Protein AF-A0A9W6TS00-F1 (afdb_monomer_lite)

pLDDT: mean 74.04, std 16.47, range [24.47, 94.69]

Organism: NCBI:txid2077276

Radius of gyration: 23.68 Å; chains: 1; bounding box: 69×32×63 Å

Sequence (250 aa):
MSAQVVSCAVGVGDCAMDDTGATCANYNDRYWSLQSSEWMLVFGFILMAAMAWQVGANDVANAFGTSVGSRAISCKTACLIGGAANWLGAASLGYGVSKQGAECVAIGANSLRDVDFLRLLYDLPKLDSYLQNPQGYNGWQAVAYLLVMVASLESFAHGANDTANATAPVAAIFNVYDNGFDGYSNRETPVWIMTIAGCFLCLGIIFQGAPVMETIGKRISHVDMHRGFAMELSSKVTVAMELWSGRWCL

Secondary structure (DSSP, 8-state):
-------PPTT--EEEEETTEEEEEPP-S-S--GGG-HHHHHHHHHHHHHHHHHHHHHHHHHHHHHHHHTTSS-HHHHHHHHHHHHHHHHHHTHHHHHHSTTGGGHHHHHHTTT--HHHHHHHHHHHHHHHT-TTS--HHHHHHHHHHHHHHHHHHHHHHHHHHHHHHHHHHHHHHHHHGGGGGG--PPPHHHHHHHHHHHHHHIIIIIHHHHHHIIIII----HHHHHHHHHHHHHHHHHHHHTTTT--

Structure (mmCIF, N/CA/C/O backbone):
data_AF-A0A9W6TS00-F1
#
_entry.id   AF-A0A9W6TS00-F1
#
loop_
_atom_site.group_PDB
_atom_site.id
_atom_sit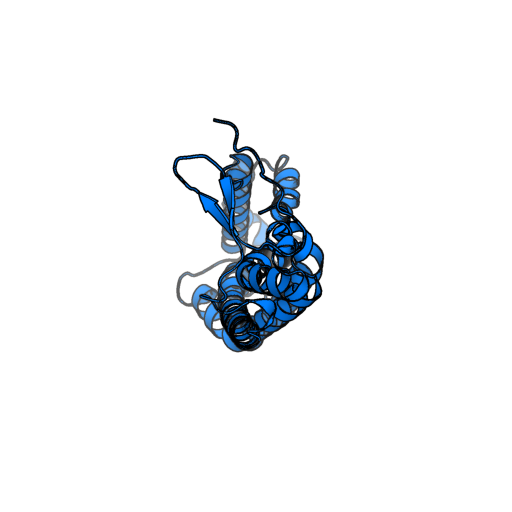e.type_symbol
_atom_site.label_atom_id
_atom_site.label_alt_id
_atom_site.label_comp_id
_atom_site.label_asym_id
_atom_site.label_entity_id
_atom_site.label_seq_id
_atom_site.pdbx_PDB_ins_code
_atom_site.Cartn_x
_atom_site.Cartn_y
_atom_site.Cartn_z
_atom_site.occupancy
_atom_site.B_iso_or_equiv
_atom_site.auth_seq_id
_atom_site.auth_comp_id
_atom_site.auth_asym_id
_atom_site.auth_atom_id
_atom_site.pdbx_PDB_model_num
ATOM 1 N N . MET A 1 1 ? 41.084 4.885 -4.307 1.00 36.03 1 MET A N 1
ATOM 2 C CA . MET A 1 1 ? 41.261 4.862 -5.772 1.00 36.03 1 MET A CA 1
ATOM 3 C C . MET A 1 1 ? 40.025 5.499 -6.374 1.00 36.03 1 MET A C 1
ATOM 5 O O . MET A 1 1 ? 38.944 4.950 -6.231 1.00 36.03 1 MET A O 1
ATOM 9 N N . SER A 1 2 ? 40.157 6.712 -6.903 1.00 31.53 2 SER A N 1
ATOM 10 C CA . SER A 1 2 ? 39.088 7.415 -7.613 1.00 31.53 2 SER A CA 1
ATOM 11 C C . SER A 1 2 ? 38.811 6.691 -8.929 1.00 31.53 2 SER A C 1
ATOM 13 O O . SER A 1 2 ? 39.724 6.567 -9.743 1.00 31.53 2 SER A O 1
ATOM 15 N N . ALA A 1 3 ? 37.588 6.199 -9.128 1.00 37.53 3 ALA A N 1
ATOM 16 C CA . ALA A 1 3 ? 37.167 5.648 -10.411 1.00 37.53 3 ALA A CA 1
ATOM 17 C C . ALA A 1 3 ? 37.241 6.764 -11.466 1.00 37.53 3 ALA A C 1
ATOM 19 O O . ALA A 1 3 ? 36.504 7.746 -11.383 1.00 37.53 3 ALA A O 1
ATOM 20 N N . GLN A 1 4 ? 38.175 6.661 -12.415 1.00 41.69 4 GLN A N 1
ATOM 21 C CA . GLN A 1 4 ? 38.180 7.545 -13.576 1.00 41.69 4 GLN A CA 1
ATOM 22 C C . GLN A 1 4 ? 37.037 7.123 -14.495 1.00 41.69 4 GLN A C 1
ATOM 24 O O . GLN A 1 4 ? 37.017 6.001 -14.995 1.00 41.69 4 GLN A O 1
ATOM 29 N N . VAL A 1 5 ? 36.078 8.024 -14.699 1.00 49.84 5 VAL A N 1
ATOM 30 C CA . VAL A 1 5 ? 35.022 7.849 -15.696 1.00 49.84 5 VAL A CA 1
ATOM 31 C C . VAL A 1 5 ? 35.668 8.027 -17.068 1.00 49.84 5 VAL A C 1
ATOM 33 O O . VAL A 1 5 ? 35.985 9.145 -17.470 1.00 49.84 5 VAL A O 1
ATOM 36 N N . VAL A 1 6 ? 35.917 6.922 -17.767 1.00 54.53 6 VAL A N 1
ATOM 37 C CA . VAL A 1 6 ? 36.365 6.954 -19.162 1.00 54.53 6 VAL A CA 1
ATOM 38 C C . VAL A 1 6 ? 35.137 7.170 -20.036 1.00 54.53 6 VAL A C 1
ATOM 40 O O . VAL A 1 6 ? 34.236 6.338 -20.074 1.00 54.53 6 VAL A O 1
ATOM 43 N N . SER A 1 7 ? 35.076 8.328 -20.693 1.00 55.03 7 SER A N 1
ATOM 44 C CA . SER A 1 7 ? 33.986 8.685 -21.599 1.00 55.03 7 SER A CA 1
ATOM 45 C C . SER A 1 7 ? 34.283 8.102 -22.980 1.00 55.03 7 SER A C 1
ATOM 47 O O . SER A 1 7 ? 35.274 8.470 -23.613 1.00 55.03 7 SER A O 1
ATOM 49 N N . CYS A 1 8 ? 33.468 7.143 -23.414 1.00 57.59 8 CYS A N 1
ATOM 50 C CA . CYS A 1 8 ? 33.626 6.484 -24.704 1.00 57.59 8 CYS A CA 1
ATOM 51 C C . CYS A 1 8 ? 33.043 7.318 -25.848 1.00 57.59 8 CYS A C 1
ATOM 53 O O . CYS A 1 8 ? 32.136 8.126 -25.653 1.00 57.59 8 CYS A O 1
ATOM 55 N N . ALA A 1 9 ? 33.579 7.128 -27.057 1.00 54.78 9 ALA A N 1
ATOM 56 C CA . ALA A 1 9 ? 33.025 7.742 -28.258 1.00 54.78 9 ALA A CA 1
ATOM 57 C C . ALA A 1 9 ? 31.563 7.306 -28.464 1.00 54.78 9 ALA A C 1
ATOM 59 O O . ALA A 1 9 ? 31.198 6.168 -28.160 1.00 54.78 9 ALA A O 1
ATOM 60 N N . VAL A 1 10 ? 30.739 8.211 -29.002 1.00 48.78 10 VAL A N 1
ATOM 61 C CA . VAL A 1 10 ? 29.318 7.963 -29.291 1.00 48.78 10 VAL A CA 1
ATOM 62 C C . VAL A 1 10 ? 29.186 6.707 -30.164 1.00 48.78 10 VAL A C 1
ATOM 64 O O . VAL A 1 10 ? 29.694 6.682 -31.283 1.00 48.78 10 VAL A O 1
ATOM 67 N N . GLY A 1 11 ? 28.532 5.666 -29.636 1.00 52.16 11 GLY A N 1
ATOM 68 C CA . GLY A 1 11 ? 28.333 4.373 -30.308 1.00 52.16 11 GLY A CA 1
ATOM 69 C C . GLY A 1 11 ? 29.176 3.202 -29.782 1.00 52.16 11 GLY A C 1
ATOM 70 O O . GLY A 1 11 ? 29.003 2.085 -30.260 1.00 52.16 11 GLY A O 1
ATOM 71 N N . VAL A 1 12 ? 30.057 3.415 -28.797 1.00 53.84 12 VAL A N 1
ATOM 72 C CA . VAL A 1 12 ? 30.869 2.349 -28.183 1.00 53.84 12 VAL A CA 1
ATOM 73 C C . VAL A 1 12 ? 30.301 2.009 -26.801 1.00 53.84 12 VAL A C 1
ATOM 75 O O . VAL A 1 12 ? 30.390 2.814 -25.878 1.00 53.84 12 VAL A O 1
ATOM 78 N N . GLY A 1 13 ? 29.650 0.847 -26.694 1.00 53.97 13 GLY A N 1
ATOM 79 C CA . GLY A 1 13 ? 28.721 0.514 -25.605 1.00 53.97 13 GLY A CA 1
ATOM 80 C C . GLY A 1 13 ? 29.267 -0.298 -24.427 1.00 53.97 13 GLY A C 1
ATOM 81 O O . GLY A 1 13 ? 28.471 -0.649 -23.563 1.00 53.97 13 GLY A O 1
ATOM 82 N N . ASP A 1 14 ? 30.564 -0.626 -24.369 1.00 56.84 14 ASP A N 1
ATOM 83 C CA . ASP A 1 14 ? 31.116 -1.410 -23.254 1.00 56.84 14 ASP A CA 1
ATOM 84 C C . ASP A 1 14 ? 32.490 -0.884 -22.803 1.00 56.84 14 ASP A C 1
ATOM 86 O O . ASP A 1 14 ? 33.405 -0.701 -23.613 1.00 56.84 14 ASP A O 1
ATOM 90 N N . CYS A 1 15 ? 32.653 -0.624 -21.505 1.00 56.59 15 CYS A N 1
ATOM 91 C CA . CYS A 1 15 ? 33.952 -0.319 -20.911 1.00 56.59 15 CYS A CA 1
ATOM 92 C C . CYS A 1 15 ? 34.594 -1.630 -20.448 1.00 56.59 15 CYS A C 1
ATOM 94 O O . CYS A 1 15 ? 34.288 -2.159 -19.380 1.00 56.59 15 CYS A O 1
ATOM 96 N N . ALA A 1 16 ? 35.505 -2.165 -21.261 1.00 49.56 16 ALA A N 1
ATOM 97 C CA . ALA A 1 16 ? 36.279 -3.330 -20.872 1.00 49.56 16 ALA A CA 1
ATOM 98 C C . ALA A 1 16 ? 37.329 -2.911 -19.831 1.00 49.56 16 ALA A C 1
ATOM 100 O O . ALA A 1 16 ? 38.147 -2.016 -20.066 1.00 49.56 16 ALA A O 1
ATOM 101 N N . MET A 1 17 ? 37.302 -3.566 -18.670 1.00 47.59 17 MET A N 1
ATOM 102 C CA . MET A 1 17 ? 38.409 -3.533 -17.716 1.00 47.59 17 MET A CA 1
ATOM 103 C C . MET A 1 17 ? 39.459 -4.536 -18.199 1.00 47.59 17 MET A C 1
ATOM 105 O O . MET A 1 17 ? 39.318 -5.733 -17.961 1.00 47.59 17 MET A O 1
ATOM 109 N N . ASP A 1 18 ? 40.471 -4.057 -18.916 1.00 50.47 18 ASP A N 1
ATOM 110 C CA . ASP A 1 18 ? 41.710 -4.808 -19.134 1.00 50.47 18 ASP A CA 1
ATOM 111 C C . ASP A 1 18 ? 42.738 -4.400 -18.064 1.00 50.47 18 ASP A C 1
ATOM 113 O O . ASP A 1 18 ? 42.650 -3.309 -17.487 1.00 50.47 18 ASP A O 1
ATOM 117 N N . ASP A 1 19 ? 43.746 -5.240 -17.827 1.00 52.38 19 ASP A N 1
ATOM 118 C CA . ASP A 1 19 ? 44.853 -5.010 -16.885 1.00 52.38 19 ASP A CA 1
ATOM 119 C C . ASP A 1 19 ? 45.668 -3.731 -17.212 1.00 52.38 19 ASP A C 1
ATOM 121 O O . ASP A 1 19 ? 46.539 -3.315 -16.445 1.00 52.38 19 ASP A O 1
ATOM 125 N N . THR A 1 20 ? 45.370 -3.073 -18.340 1.00 50.12 20 THR A N 1
ATOM 126 C CA . THR A 1 20 ? 45.975 -1.824 -18.827 1.00 50.12 20 THR A CA 1
ATOM 127 C C . THR A 1 20 ? 45.118 -0.561 -18.615 1.00 50.12 20 THR A C 1
ATOM 129 O O . THR A 1 20 ? 45.582 0.542 -18.913 1.00 50.12 20 THR A O 1
ATOM 132 N N . GLY A 1 21 ? 43.912 -0.679 -18.044 1.00 55.28 21 GLY A N 1
ATOM 133 C CA . GLY A 1 21 ? 42.988 0.432 -17.774 1.00 55.28 21 GLY A CA 1
ATOM 134 C C . GLY A 1 21 ? 41.673 0.342 -18.559 1.00 55.28 21 GLY A C 1
ATOM 135 O O . GLY A 1 21 ? 41.501 -0.512 -19.425 1.00 55.28 21 GLY A O 1
ATOM 136 N N . ALA A 1 22 ? 40.715 1.224 -18.245 1.00 53.12 22 ALA A N 1
ATOM 137 C CA . ALA A 1 22 ? 39.408 1.236 -18.902 1.00 53.12 22 ALA A CA 1
ATOM 138 C C . ALA A 1 22 ? 39.550 1.642 -20.379 1.00 53.12 22 ALA A C 1
ATOM 140 O O . ALA A 1 22 ? 39.842 2.797 -20.697 1.00 53.12 22 ALA A O 1
ATOM 141 N N . THR A 1 23 ? 39.345 0.682 -21.280 1.00 56.09 23 THR A N 1
ATOM 142 C CA . THR A 1 23 ? 39.330 0.896 -22.731 1.00 56.09 23 THR A CA 1
ATOM 143 C C . THR A 1 23 ? 37.911 0.694 -23.259 1.00 56.09 23 THR A C 1
ATOM 145 O O . THR A 1 23 ? 37.168 -0.175 -22.804 1.00 56.09 23 THR A O 1
ATOM 148 N N . CYS A 1 24 ? 37.498 1.544 -24.198 1.00 57.34 24 CYS A N 1
ATOM 149 C CA . CYS A 1 24 ? 36.183 1.456 -24.825 1.00 57.34 24 CYS A CA 1
ATOM 150 C C . CYS A 1 24 ? 36.199 0.323 -25.854 1.00 57.34 24 CYS A C 1
ATOM 152 O O . CYS A 1 24 ? 36.845 0.443 -26.897 1.00 57.34 24 CYS A O 1
ATOM 154 N N . ALA A 1 25 ? 35.521 -0.780 -25.550 1.00 53.88 25 ALA A N 1
ATOM 155 C CA . ALA A 1 25 ? 35.397 -1.920 -26.441 1.00 53.88 25 ALA A CA 1
ATOM 156 C C . ALA A 1 25 ? 34.146 -1.764 -27.318 1.00 53.88 25 ALA A C 1
ATOM 158 O O . ALA A 1 25 ? 33.078 -1.382 -26.840 1.00 53.88 25 ALA A O 1
ATOM 159 N N . ASN A 1 26 ? 34.265 -2.075 -28.614 1.00 51.62 26 ASN A N 1
ATOM 160 C CA . ASN A 1 26 ? 33.096 -2.180 -29.490 1.00 51.62 26 ASN A CA 1
ATOM 161 C C . ASN A 1 26 ? 32.145 -3.247 -28.935 1.00 51.62 26 ASN A C 1
ATOM 163 O O . ASN A 1 26 ? 32.559 -4.388 -28.714 1.00 51.62 26 ASN A O 1
ATOM 167 N N . TYR A 1 27 ? 30.883 -2.868 -28.725 1.00 55.09 27 TYR A N 1
ATOM 168 C CA . TYR A 1 27 ? 29.845 -3.790 -28.280 1.00 55.09 27 TYR A CA 1
ATOM 169 C C . TYR A 1 27 ? 29.701 -4.905 -29.319 1.00 55.09 27 TYR A C 1
ATOM 171 O O . TYR A 1 27 ? 29.503 -4.644 -30.502 1.00 55.09 27 TYR A O 1
ATOM 179 N N . ASN A 1 28 ? 29.883 -6.150 -28.890 1.00 58.47 28 ASN A N 1
ATOM 180 C CA . ASN A 1 28 ? 30.023 -7.308 -29.773 1.00 58.47 28 ASN A CA 1
ATOM 181 C C . ASN A 1 28 ? 28.704 -8.064 -30.005 1.00 58.47 28 ASN A C 1
ATOM 183 O O . ASN A 1 28 ? 28.751 -9.250 -30.333 1.00 58.47 28 ASN A O 1
ATOM 187 N N . ASP A 1 29 ? 27.555 -7.416 -29.774 1.00 61.12 29 ASP A N 1
ATOM 188 C CA . ASP A 1 29 ? 26.198 -7.979 -29.902 1.00 61.12 29 ASP A CA 1
ATOM 189 C C . ASP A 1 29 ? 25.995 -9.334 -29.192 1.00 61.12 29 ASP A C 1
ATOM 191 O O . ASP A 1 29 ? 25.087 -10.103 -29.508 1.00 61.12 29 ASP A O 1
ATOM 195 N N . ARG A 1 30 ? 26.846 -9.662 -28.209 1.00 61.72 30 ARG A N 1
ATOM 196 C CA . ARG A 1 30 ? 26.790 -10.948 -27.499 1.00 61.72 30 ARG A CA 1
ATOM 197 C C . ARG A 1 30 ? 25.596 -11.034 -26.556 1.00 61.72 30 ARG A C 1
ATOM 199 O O . ARG A 1 30 ? 25.152 -12.135 -26.231 1.00 61.72 30 ARG A O 1
ATOM 206 N N . TYR A 1 31 ? 25.100 -9.886 -26.113 1.00 63.84 31 TYR A N 1
ATOM 207 C CA . TYR A 1 31 ? 23.919 -9.774 -25.277 1.00 63.84 31 TYR A CA 1
ATOM 208 C C . TYR A 1 31 ? 22.797 -9.117 -26.073 1.00 63.84 31 TYR A C 1
ATOM 210 O O . TYR A 1 31 ? 23.026 -8.331 -26.989 1.00 63.84 31 TYR A O 1
ATOM 218 N N . TRP A 1 32 ? 21.567 -9.472 -25.728 1.00 64.06 32 TRP A N 1
ATOM 219 C CA . TRP A 1 32 ? 20.394 -8.810 -26.274 1.00 64.06 32 TRP A CA 1
ATOM 220 C C . TRP A 1 32 ? 20.407 -7.347 -25.807 1.00 64.06 32 TRP A C 1
ATOM 222 O O . TRP A 1 32 ? 20.645 -7.060 -24.632 1.00 64.06 32 TRP A O 1
ATOM 232 N N . SER A 1 33 ? 20.179 -6.408 -26.724 1.00 64.94 33 SER A N 1
ATOM 233 C CA . SER A 1 33 ? 20.063 -4.999 -26.356 1.00 64.94 33 SER A CA 1
ATOM 234 C C . SER A 1 33 ? 18.743 -4.781 -25.611 1.00 64.94 33 SER A C 1
ATOM 236 O O . SER A 1 33 ? 17.679 -5.181 -26.092 1.00 64.94 33 SER A O 1
ATOM 238 N N . LEU A 1 34 ? 18.789 -4.135 -24.438 1.00 65.88 34 LEU A N 1
ATOM 239 C CA . LEU A 1 34 ? 17.579 -3.832 -23.655 1.00 65.88 34 LEU A CA 1
ATOM 240 C C . LEU A 1 34 ? 16.548 -3.039 -24.467 1.00 65.88 34 LEU A C 1
ATOM 242 O O . LEU A 1 34 ? 15.353 -3.291 -24.349 1.00 65.88 34 LEU A O 1
ATOM 246 N N . GLN A 1 35 ? 17.018 -2.157 -25.349 1.00 70.00 35 GLN A N 1
ATOM 247 C CA . GLN A 1 35 ? 16.182 -1.347 -26.234 1.00 70.00 35 GLN A CA 1
ATOM 248 C C . GLN A 1 35 ? 15.355 -2.159 -27.241 1.00 70.00 35 GLN A C 1
ATOM 250 O O . GLN A 1 35 ? 14.318 -1.688 -27.688 1.00 70.00 35 GLN A O 1
ATOM 255 N N . SER A 1 36 ? 15.784 -3.374 -27.601 1.00 69.88 36 SER A N 1
ATOM 256 C CA . SER A 1 36 ? 15.043 -4.244 -28.530 1.00 69.88 36 SER A CA 1
ATOM 257 C C . SER A 1 36 ? 14.179 -5.295 -27.825 1.00 69.88 36 SER A C 1
ATOM 259 O O . SER A 1 36 ? 13.420 -6.016 -28.471 1.00 69.88 36 SER A O 1
ATOM 261 N N . SER A 1 37 ? 14.280 -5.404 -26.497 1.00 76.12 37 SER A N 1
ATOM 262 C CA . SER A 1 37 ? 13.673 -6.486 -25.719 1.00 76.12 37 SER A CA 1
ATOM 263 C C . SER A 1 37 ? 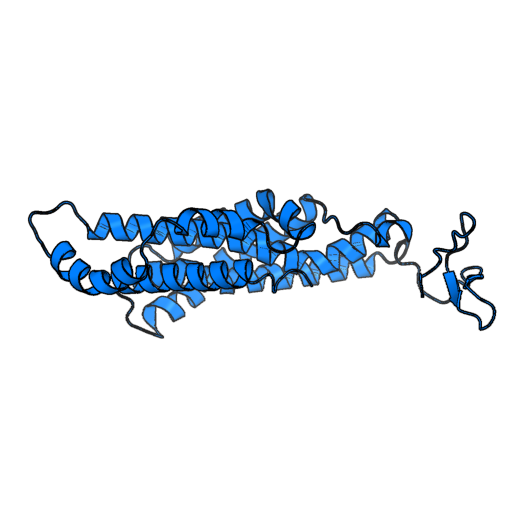12.413 -6.045 -24.980 1.00 76.12 37 SER A C 1
ATOM 265 O O . SER A 1 37 ? 12.354 -6.028 -23.751 1.00 76.12 37 SER A O 1
ATOM 267 N N . GLU A 1 38 ? 11.362 -5.759 -25.753 1.00 82.81 38 GLU A N 1
ATOM 268 C CA . GLU A 1 38 ? 10.038 -5.354 -25.249 1.00 82.81 38 GLU A CA 1
ATOM 269 C C . GLU A 1 38 ? 9.440 -6.359 -24.246 1.00 82.81 38 GLU A C 1
ATOM 271 O O . GLU A 1 38 ? 8.715 -5.985 -23.321 1.00 82.81 38 GLU A O 1
ATOM 276 N N . TRP A 1 39 ? 9.777 -7.646 -24.381 1.00 85.00 39 TRP A N 1
ATOM 277 C CA . TRP A 1 39 ? 9.272 -8.710 -23.511 1.00 85.00 39 TRP A CA 1
ATOM 278 C C . TRP A 1 39 ? 9.634 -8.501 -22.032 1.00 85.00 39 TRP A C 1
ATOM 280 O O . TRP A 1 39 ? 8.851 -8.873 -21.156 1.00 85.00 39 TRP A O 1
ATOM 290 N N . MET A 1 40 ? 10.776 -7.869 -21.736 1.00 84.38 40 MET A N 1
ATOM 291 C CA . MET A 1 40 ? 11.188 -7.588 -20.357 1.00 84.38 40 MET A CA 1
ATOM 292 C C . MET A 1 40 ? 10.392 -6.467 -19.717 1.00 84.38 40 MET A C 1
ATOM 294 O O . MET A 1 40 ? 10.107 -6.539 -18.523 1.00 84.38 40 MET A O 1
ATOM 298 N N . LEU A 1 41 ? 9.987 -5.470 -20.504 1.00 87.75 41 LEU A N 1
ATOM 299 C CA . LEU A 1 41 ? 9.071 -4.442 -20.027 1.00 87.75 41 LEU A CA 1
ATOM 300 C C . LEU A 1 41 ? 7.726 -5.061 -19.679 1.00 87.75 41 LEU A C 1
ATOM 302 O O . LEU A 1 41 ? 7.241 -4.876 -18.567 1.00 87.75 41 LEU A O 1
ATOM 306 N N . VAL A 1 42 ? 7.149 -5.839 -20.599 1.00 90.75 42 VAL A N 1
ATOM 307 C CA . VAL A 1 42 ? 5.848 -6.487 -20.380 1.00 90.75 42 VAL A CA 1
ATOM 308 C C . VAL A 1 42 ? 5.889 -7.367 -19.131 1.00 90.75 42 VAL A C 1
ATOM 310 O O . VAL A 1 42 ? 5.020 -7.258 -18.266 1.00 90.75 42 VAL A O 1
ATOM 313 N N . PHE A 1 43 ? 6.925 -8.196 -18.994 1.00 92.06 43 PHE A N 1
ATOM 314 C CA . PHE A 1 43 ? 7.104 -9.037 -17.815 1.00 92.06 43 PHE A CA 1
ATOM 315 C C . PHE A 1 43 ? 7.283 -8.213 -16.530 1.00 92.06 43 PHE A C 1
ATOM 317 O O . PHE A 1 43 ? 6.644 -8.508 -15.519 1.00 92.06 43 PHE A O 1
ATOM 324 N N . GLY A 1 44 ? 8.082 -7.144 -16.577 1.00 92.25 44 GLY A N 1
ATOM 325 C CA . GLY A 1 44 ? 8.266 -6.221 -15.460 1.00 92.25 44 GLY A CA 1
ATOM 326 C C . GLY A 1 44 ? 6.949 -5.596 -14.997 1.00 92.25 44 GLY A C 1
ATOM 327 O O . GLY A 1 44 ? 6.630 -5.651 -13.810 1.00 92.25 44 GLY A O 1
ATOM 328 N N . PHE A 1 45 ? 6.138 -5.075 -15.922 1.00 93.44 45 PHE A N 1
ATOM 329 C CA . PHE A 1 45 ? 4.831 -4.493 -15.604 1.00 93.44 45 PHE A CA 1
ATOM 330 C C . PHE A 1 45 ? 3.867 -5.510 -14.978 1.00 93.44 45 PHE A C 1
ATOM 332 O O . PHE A 1 45 ? 3.135 -5.158 -14.052 1.00 93.44 45 PHE A O 1
ATOM 339 N N . ILE A 1 46 ? 3.886 -6.771 -15.425 1.00 94.69 46 ILE A N 1
ATOM 340 C CA . ILE A 1 46 ? 3.079 -7.845 -14.820 1.00 94.69 46 ILE A CA 1
ATOM 341 C C . ILE A 1 46 ? 3.512 -8.099 -13.372 1.00 94.69 46 ILE A C 1
ATOM 343 O O . ILE A 1 46 ? 2.662 -8.173 -12.482 1.00 94.69 46 ILE A O 1
ATOM 347 N N . LEU A 1 47 ? 4.820 -8.204 -13.116 1.00 93.94 47 LEU A N 1
ATOM 348 C CA . LEU A 1 47 ? 5.341 -8.415 -11.764 1.00 93.94 47 LEU A CA 1
ATOM 349 C C . LEU A 1 47 ? 5.042 -7.232 -10.839 1.00 93.94 47 LEU A C 1
ATOM 351 O O . LEU A 1 47 ? 4.603 -7.440 -9.710 1.00 93.94 47 LEU A O 1
ATOM 355 N N . MET A 1 48 ? 5.212 -6.003 -11.327 1.00 94.31 48 MET A N 1
ATOM 356 C CA . MET A 1 48 ? 4.859 -4.790 -10.588 1.00 94.31 48 MET A CA 1
ATOM 357 C C . MET A 1 48 ? 3.369 -4.769 -10.241 1.00 94.31 48 MET A C 1
ATOM 359 O O . MET A 1 48 ? 3.022 -4.507 -9.092 1.00 94.31 48 MET A O 1
ATOM 363 N N . ALA A 1 49 ? 2.482 -5.088 -11.189 1.00 94.50 49 ALA A N 1
ATOM 364 C CA . ALA A 1 49 ? 1.045 -5.154 -10.930 1.00 94.50 49 ALA A CA 1
ATOM 365 C C . ALA A 1 49 ? 0.699 -6.223 -9.877 1.00 94.50 49 ALA A C 1
ATOM 367 O O . ALA A 1 49 ? -0.082 -5.960 -8.961 1.00 94.50 49 ALA A O 1
ATOM 368 N N . ALA A 1 50 ? 1.309 -7.409 -9.968 1.00 94.00 50 ALA A N 1
ATOM 369 C CA . ALA A 1 50 ? 1.102 -8.497 -9.014 1.00 94.00 50 ALA A CA 1
ATOM 370 C C . ALA A 1 50 ? 1.622 -8.164 -7.605 1.00 94.00 50 ALA A C 1
ATOM 372 O O . ALA A 1 50 ? 0.994 -8.539 -6.611 1.00 94.00 50 ALA A O 1
ATOM 373 N N . MET A 1 51 ? 2.753 -7.462 -7.506 1.00 92.88 51 MET A N 1
ATOM 374 C CA . MET A 1 51 ? 3.305 -6.995 -6.236 1.00 92.88 51 MET A CA 1
ATOM 375 C C . MET A 1 51 ? 2.434 -5.892 -5.633 1.00 92.88 51 MET A C 1
ATOM 377 O O . MET A 1 51 ? 1.996 -6.035 -4.495 1.00 92.88 51 MET A O 1
ATOM 381 N N . ALA A 1 52 ? 2.105 -4.852 -6.405 1.00 93.06 52 ALA A N 1
ATOM 382 C CA . ALA A 1 52 ? 1.265 -3.742 -5.955 1.00 93.06 52 ALA A CA 1
ATOM 383 C C . ALA A 1 52 ? -0.097 -4.226 -5.435 1.00 93.06 52 ALA A C 1
ATOM 385 O O . ALA A 1 52 ? -0.550 -3.788 -4.380 1.00 93.06 52 ALA A O 1
ATOM 386 N N . TRP A 1 53 ? -0.719 -5.187 -6.124 1.00 93.94 53 TRP A N 1
ATOM 387 C CA . TRP A 1 53 ? -1.971 -5.799 -5.681 1.00 93.94 53 TRP A CA 1
ATOM 388 C C . TRP A 1 53 ? -1.852 -6.474 -4.306 1.00 93.94 53 TRP A C 1
ATOM 390 O O . TRP A 1 53 ? -2.701 -6.273 -3.437 1.00 93.94 53 TRP A O 1
ATOM 400 N N . GLN A 1 54 ? -0.816 -7.294 -4.104 1.00 92.88 54 GLN A N 1
ATOM 401 C CA . GLN A 1 54 ? -0.619 -8.033 -2.850 1.00 92.88 54 GLN A CA 1
ATOM 402 C C . GLN A 1 54 ? -0.271 -7.108 -1.686 1.00 92.88 54 GLN A C 1
ATOM 404 O O . GLN A 1 54 ? -0.811 -7.266 -0.594 1.00 92.88 54 GLN A O 1
ATOM 409 N N . VAL A 1 55 ? 0.592 -6.129 -1.942 1.00 90.88 55 VAL A N 1
ATOM 410 C CA . VAL A 1 55 ? 0.946 -5.062 -1.004 1.00 90.88 55 VAL A CA 1
ATOM 411 C C . VAL A 1 55 ? -0.321 -4.345 -0.535 1.00 90.88 55 VAL A C 1
ATOM 413 O O . VAL A 1 55 ? -0.616 -4.337 0.655 1.00 90.88 55 VAL A O 1
ATOM 416 N N . GLY A 1 56 ? -1.162 -3.881 -1.467 1.00 90.56 56 GLY A N 1
ATOM 417 C CA . GLY A 1 56 ? -2.404 -3.191 -1.118 1.00 90.56 56 GLY A CA 1
ATOM 418 C C . GLY A 1 56 ? -3.343 -4.024 -0.247 1.00 90.56 56 GLY A C 1
ATOM 419 O O . GLY A 1 56 ? -3.850 -3.535 0.761 1.00 90.56 56 GLY A O 1
ATOM 420 N N . ALA A 1 57 ? -3.553 -5.295 -0.594 1.00 89.44 57 ALA A N 1
ATOM 421 C CA . ALA A 1 57 ? -4.408 -6.190 0.185 1.00 89.44 57 ALA A CA 1
ATOM 422 C C . ALA A 1 57 ? -3.934 -6.367 1.642 1.00 89.44 57 ALA A C 1
ATOM 424 O O . ALA A 1 57 ? -4.766 -6.489 2.544 1.00 89.44 57 ALA A O 1
ATOM 425 N N . ASN A 1 58 ? -2.618 -6.362 1.866 1.00 89.44 58 ASN A N 1
ATOM 426 C CA . ASN A 1 58 ? -2.016 -6.565 3.180 1.00 89.44 58 ASN A CA 1
ATOM 427 C C . ASN A 1 58 ? -1.929 -5.262 3.992 1.00 89.44 58 ASN A C 1
ATOM 429 O O . ASN A 1 58 ? -2.267 -5.257 5.176 1.00 89.44 58 ASN A O 1
ATOM 433 N N . ASP A 1 59 ? -1.551 -4.147 3.366 1.00 87.00 59 ASP A N 1
ATOM 434 C CA . ASP A 1 59 ? -1.247 -2.898 4.076 1.00 87.00 59 ASP A CA 1
ATOM 435 C C . ASP A 1 59 ? -2.485 -2.194 4.618 1.00 87.00 59 ASP A C 1
ATOM 437 O O . ASP A 1 59 ? -2.448 -1.609 5.702 1.00 87.00 59 ASP A O 1
ATOM 441 N N . VAL A 1 60 ? -3.627 -2.310 3.931 1.00 87.12 60 VAL A N 1
ATOM 442 C CA . VAL A 1 60 ? -4.886 -1.754 4.453 1.00 87.12 60 VAL A CA 1
ATOM 443 C C . VAL A 1 60 ? -5.256 -2.365 5.804 1.00 87.12 60 VAL A C 1
ATOM 445 O O . VAL A 1 60 ? -5.898 -1.714 6.626 1.00 87.12 60 VAL A O 1
ATOM 448 N N . ALA A 1 61 ? -4.834 -3.602 6.068 1.00 87.69 61 ALA A N 1
ATOM 449 C CA . ALA A 1 61 ? -5.076 -4.245 7.345 1.00 87.69 61 ALA A CA 1
ATOM 450 C C . ALA A 1 61 ? -4.161 -3.721 8.456 1.00 87.69 61 ALA A C 1
ATOM 452 O O . ALA A 1 61 ? -4.609 -3.655 9.601 1.00 87.69 61 ALA A O 1
ATOM 453 N N . ASN A 1 62 ? -2.948 -3.277 8.118 1.00 85.56 62 ASN A N 1
ATOM 454 C CA . ASN A 1 62 ? -2.058 -2.603 9.061 1.00 85.56 62 ASN A CA 1
ATOM 455 C C . ASN A 1 62 ? -2.628 -1.241 9.477 1.00 85.56 62 ASN A C 1
ATOM 457 O O . ASN A 1 62 ? -2.655 -0.955 10.664 1.00 85.56 62 ASN A O 1
ATOM 461 N N . ALA A 1 63 ? -3.176 -0.468 8.532 1.00 86.75 63 ALA A N 1
ATOM 462 C CA . ALA A 1 63 ? -3.706 0.868 8.818 1.00 86.75 63 ALA A CA 1
ATOM 463 C C . ALA A 1 63 ? -5.133 0.870 9.405 1.00 86.75 63 ALA A C 1
ATOM 465 O O . ALA A 1 63 ? -5.460 1.642 10.302 1.00 86.75 63 ALA A O 1
ATOM 466 N N . PHE A 1 64 ? -6.036 0.032 8.883 1.00 91.50 64 PHE A N 1
ATOM 467 C CA . PHE A 1 64 ? -7.456 0.041 9.265 1.00 91.50 64 PHE A CA 1
ATOM 468 C C . PHE A 1 64 ? -7.883 -1.155 10.121 1.00 91.50 64 PHE A C 1
ATOM 470 O O . PHE A 1 64 ? -9.031 -1.190 10.577 1.00 91.50 64 PHE A O 1
ATOM 477 N N . GLY A 1 65 ? -7.000 -2.119 10.395 1.00 88.69 65 GLY A N 1
ATOM 478 C CA . GLY A 1 65 ? -7.324 -3.300 11.202 1.00 88.69 65 GLY A CA 1
ATOM 479 C C . GLY A 1 65 ? -7.808 -2.946 12.611 1.00 88.69 65 GLY A C 1
ATOM 480 O O . GLY A 1 65 ? -8.797 -3.510 13.086 1.00 88.69 65 GLY A O 1
ATOM 481 N N . THR A 1 66 ? -7.192 -1.948 13.249 1.00 88.25 66 THR A N 1
ATOM 482 C CA . THR A 1 66 ? -7.584 -1.450 14.581 1.00 88.25 66 THR A CA 1
ATOM 483 C C . THR A 1 66 ? -8.911 -0.682 14.550 1.00 88.25 66 THR A C 1
ATOM 485 O O . THR A 1 66 ? -9.758 -0.856 15.433 1.00 88.25 66 THR A O 1
ATOM 488 N N . SER A 1 67 ? -9.144 0.113 13.501 1.00 89.06 67 SER A N 1
ATOM 489 C CA . SER A 1 67 ? -10.381 0.879 13.277 1.00 89.06 67 SER A CA 1
ATOM 490 C C . SER A 1 67 ? -11.585 -0.034 13.017 1.00 89.06 67 SER A C 1
ATOM 492 O O . SER A 1 67 ? -12.686 0.200 13.519 1.00 89.06 67 SER A O 1
ATOM 494 N N . VAL A 1 68 ? -11.380 -1.109 12.254 1.00 90.88 68 VAL A N 1
ATOM 495 C CA . VAL A 1 68 ? -12.398 -2.133 11.984 1.00 90.88 68 VAL A CA 1
ATOM 496 C C . VAL A 1 68 ? -12.625 -3.023 13.211 1.00 90.88 68 VAL A C 1
ATOM 498 O O . VAL A 1 68 ? -13.773 -3.328 13.543 1.00 90.88 68 VAL A O 1
ATOM 501 N N . GLY A 1 69 ? -11.556 -3.419 13.911 1.00 86.75 69 GLY A N 1
ATOM 502 C CA . GLY A 1 69 ? -11.625 -4.259 15.113 1.00 86.75 69 GLY A CA 1
ATOM 503 C C . GLY A 1 69 ? -12.363 -3.596 16.275 1.00 86.75 69 GLY A C 1
ATOM 504 O O . GLY A 1 69 ? -13.226 -4.216 16.897 1.00 86.75 69 GLY A O 1
ATOM 505 N N . SER A 1 70 ? -12.123 -2.299 16.478 1.00 86.75 70 SER A N 1
ATOM 506 C CA . SER A 1 70 ? -12.808 -1.476 17.485 1.00 86.75 70 SER A CA 1
ATOM 507 C C . SER A 1 70 ? -14.227 -1.045 17.098 1.00 86.75 70 SER A C 1
ATOM 509 O O . SER A 1 70 ? -14.899 -0.372 17.879 1.00 86.75 70 SER A O 1
ATOM 511 N N . ARG A 1 71 ? -14.713 -1.449 15.913 1.00 85.88 71 ARG A N 1
ATOM 512 C CA . ARG A 1 71 ? -16.018 -1.062 15.343 1.00 85.88 71 ARG A CA 1
ATOM 513 C C . ARG A 1 71 ? -16.180 0.450 15.128 1.00 85.88 71 ARG A C 1
ATOM 515 O O . ARG A 1 71 ? -17.310 0.927 15.047 1.00 85.88 71 ARG A O 1
ATOM 522 N N . ALA A 1 72 ? -15.079 1.190 14.989 1.00 84.56 72 ALA A N 1
ATOM 523 C CA . ALA A 1 72 ? -15.107 2.609 14.632 1.00 84.56 72 ALA A CA 1
ATOM 524 C C . ALA A 1 72 ? -15.634 2.822 13.201 1.00 84.56 72 ALA A C 1
ATOM 526 O O . ALA A 1 72 ? -16.337 3.792 12.924 1.00 84.56 72 ALA A O 1
ATOM 527 N N . ILE A 1 73 ? -15.317 1.893 12.293 1.00 90.44 73 ILE A N 1
ATOM 528 C CA . ILE A 1 73 ? -15.700 1.940 10.879 1.00 90.44 73 ILE A CA 1
ATOM 529 C C . ILE A 1 73 ? -15.993 0.537 10.328 1.00 90.44 73 ILE A C 1
ATOM 531 O O . ILE A 1 73 ? -15.500 -0.472 10.831 1.00 90.44 73 ILE A O 1
ATOM 535 N N . SER A 1 74 ? -16.808 0.460 9.271 1.00 91.19 74 SER A N 1
ATOM 536 C CA . SER A 1 74 ? -17.077 -0.799 8.566 1.00 91.19 74 SER A CA 1
ATOM 537 C C . SER A 1 74 ? -15.927 -1.186 7.624 1.00 91.19 74 SER A C 1
ATOM 539 O O . SER A 1 74 ? -15.304 -0.308 7.029 1.00 91.19 74 SER A O 1
ATOM 541 N N . CYS A 1 75 ? -15.698 -2.489 7.400 1.00 90.06 75 CYS A N 1
ATOM 542 C CA . CYS A 1 75 ? -14.676 -2.974 6.455 1.00 90.06 75 CYS A CA 1
ATOM 543 C C . CYS A 1 75 ? -14.821 -2.362 5.056 1.00 90.06 75 CYS A C 1
ATOM 545 O O . CYS A 1 75 ? -13.831 -2.007 4.431 1.00 90.06 75 CYS A O 1
ATOM 547 N N . LYS A 1 76 ? -16.058 -2.222 4.559 1.00 89.44 76 LYS A N 1
ATOM 548 C CA . LYS A 1 76 ? -16.312 -1.682 3.215 1.00 89.44 76 LYS A CA 1
ATOM 549 C C . LYS A 1 76 ? -15.894 -0.220 3.120 1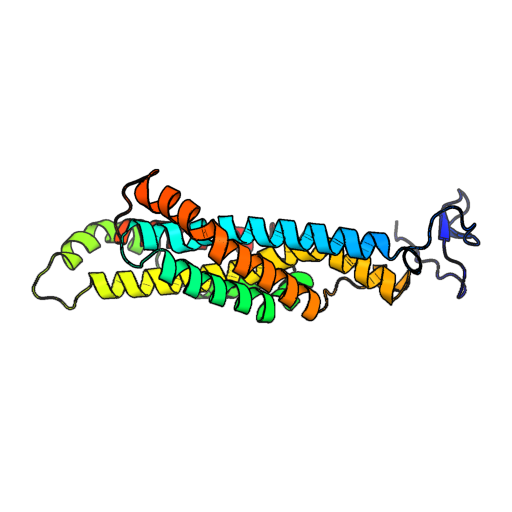.00 89.44 76 LYS A C 1
ATOM 551 O O . LYS A 1 76 ? -15.244 0.176 2.160 1.00 89.44 76 LYS A O 1
ATOM 556 N N . THR A 1 77 ? -16.252 0.573 4.128 1.00 91.69 77 THR A N 1
ATOM 557 C CA . THR A 1 77 ? -15.868 1.985 4.186 1.00 91.69 77 THR A CA 1
ATOM 558 C C . THR A 1 77 ? -14.358 2.127 4.370 1.00 91.69 77 THR A C 1
ATOM 560 O O . THR A 1 77 ? -13.756 2.963 3.708 1.00 91.69 77 THR A O 1
ATOM 563 N N . ALA A 1 78 ? -13.736 1.272 5.189 1.00 91.81 78 ALA A N 1
ATOM 564 C CA . ALA A 1 78 ? -12.286 1.233 5.356 1.00 91.81 78 ALA A CA 1
ATOM 565 C C . ALA A 1 78 ? -11.557 0.919 4.037 1.00 91.81 78 ALA A C 1
ATOM 567 O O . ALA A 1 78 ? -10.629 1.637 3.686 1.00 91.81 78 ALA A O 1
ATOM 568 N N . CYS A 1 79 ? -12.021 -0.062 3.250 1.00 92.81 79 CYS A N 1
ATOM 569 C CA . CYS A 1 79 ? -11.471 -0.337 1.915 1.00 92.81 79 CYS A CA 1
ATOM 570 C C . CYS A 1 79 ? -11.563 0.880 0.981 1.00 92.81 79 CYS A C 1
ATOM 572 O O . CYS A 1 79 ? -10.632 1.135 0.227 1.00 92.81 79 CYS A O 1
ATOM 574 N N . LEU A 1 80 ? -12.671 1.630 1.014 1.00 92.31 80 LEU A N 1
ATOM 575 C CA . LEU A 1 80 ? -12.852 2.802 0.150 1.00 92.31 80 LEU A CA 1
ATOM 576 C C . LEU A 1 80 ? -11.955 3.970 0.567 1.00 92.31 80 LEU A C 1
ATOM 578 O O . LEU A 1 80 ? -11.293 4.563 -0.281 1.00 92.31 80 LEU A O 1
ATOM 582 N N . ILE A 1 81 ? -11.922 4.292 1.863 1.00 91.81 81 ILE A N 1
ATOM 583 C CA . ILE A 1 81 ? -11.095 5.386 2.386 1.00 91.81 81 ILE A CA 1
ATOM 584 C C . ILE A 1 81 ? -9.612 5.034 2.243 1.00 91.81 81 ILE A C 1
ATOM 586 O O . ILE A 1 81 ? -8.851 5.843 1.720 1.00 91.81 81 ILE A O 1
ATOM 590 N N . GLY A 1 82 ? -9.213 3.822 2.635 1.00 90.31 82 GLY A N 1
ATOM 591 C CA . GLY A 1 82 ? -7.839 3.342 2.505 1.00 90.31 82 GLY A CA 1
ATOM 592 C C . GLY A 1 82 ? -7.390 3.221 1.056 1.00 90.31 82 GLY A C 1
ATOM 593 O O . GLY A 1 82 ? -6.318 3.704 0.717 1.00 90.31 82 GLY A O 1
ATOM 594 N N . GLY A 1 83 ? -8.233 2.687 0.168 1.00 91.56 83 GLY A N 1
ATOM 595 C CA . GLY A 1 83 ? -7.940 2.620 -1.265 1.00 91.56 83 GLY A CA 1
ATOM 596 C C . GLY A 1 83 ? -7.727 4.000 -1.891 1.00 91.56 83 GLY A C 1
ATOM 597 O O . GLY A 1 83 ? -6.750 4.205 -2.612 1.00 91.56 83 GLY A O 1
ATOM 598 N N . ALA A 1 84 ? -8.594 4.968 -1.576 1.00 91.81 84 ALA A N 1
ATOM 599 C CA . ALA A 1 84 ? -8.449 6.341 -2.053 1.00 91.81 84 ALA A CA 1
ATOM 600 C C . ALA A 1 84 ? -7.194 7.018 -1.481 1.00 91.81 84 ALA A C 1
ATOM 602 O O . ALA A 1 84 ? -6.437 7.629 -2.232 1.00 91.81 84 ALA A O 1
ATOM 603 N N . ALA A 1 85 ? -6.948 6.883 -0.176 1.00 90.62 85 ALA A N 1
ATOM 604 C CA . ALA A 1 85 ? -5.774 7.445 0.481 1.00 90.62 85 ALA A CA 1
ATOM 605 C C . ALA A 1 85 ? -4.473 6.864 -0.094 1.00 90.62 85 ALA A C 1
ATOM 607 O O . ALA A 1 85 ? -3.596 7.631 -0.483 1.00 90.62 85 ALA A O 1
ATOM 608 N N . ASN A 1 86 ? -4.375 5.538 -0.240 1.00 90.62 86 ASN A N 1
ATOM 609 C CA . ASN A 1 86 ? -3.212 4.883 -0.837 1.00 90.62 86 ASN A CA 1
ATOM 610 C C . ASN A 1 86 ? -2.969 5.346 -2.275 1.00 90.62 86 ASN A C 1
ATOM 612 O O . ASN A 1 86 ? -1.837 5.663 -2.636 1.00 90.62 86 ASN A O 1
ATOM 616 N N . TRP A 1 87 ? -4.018 5.395 -3.099 1.00 90.50 87 TRP A N 1
ATOM 617 C CA . TRP A 1 87 ? -3.886 5.834 -4.486 1.00 90.50 87 TRP A CA 1
ATOM 618 C C . TRP A 1 87 ? -3.425 7.294 -4.581 1.00 90.50 87 TRP A C 1
ATOM 620 O O . TRP A 1 87 ? -2.530 7.613 -5.362 1.00 90.50 87 TRP A O 1
ATOM 630 N N . LEU A 1 88 ? -3.979 8.175 -3.741 1.00 89.12 88 LEU A N 1
ATOM 631 C CA . LEU A 1 88 ? -3.552 9.571 -3.658 1.00 89.12 88 LEU A CA 1
ATOM 632 C C . LEU A 1 88 ? -2.096 9.691 -3.194 1.00 89.12 88 LEU A C 1
ATOM 634 O O . LEU A 1 88 ? -1.358 10.512 -3.736 1.00 89.12 88 LEU A O 1
ATOM 638 N N . GLY A 1 89 ? -1.661 8.867 -2.240 1.00 84.19 89 GLY A N 1
ATOM 639 C CA . GLY A 1 89 ? -0.271 8.810 -1.785 1.00 84.19 89 GLY A CA 1
ATOM 640 C C . GLY A 1 89 ? 0.687 8.401 -2.899 1.00 84.19 89 GLY A C 1
ATOM 641 O O . GLY A 1 89 ? 1.672 9.092 -3.164 1.00 84.19 89 GLY A O 1
ATOM 642 N N . ALA A 1 90 ? 0.337 7.334 -3.617 1.00 85.94 90 ALA A N 1
ATOM 643 C CA . ALA A 1 90 ? 1.075 6.841 -4.775 1.00 85.94 90 ALA A CA 1
ATOM 644 C C . ALA A 1 90 ? 1.207 7.903 -5.882 1.00 85.94 90 ALA A C 1
ATOM 646 O O . ALA A 1 90 ? 2.300 8.124 -6.400 1.00 85.94 90 ALA A O 1
ATOM 647 N N . ALA A 1 91 ? 0.107 8.585 -6.219 1.00 85.06 91 ALA A N 1
ATOM 648 C CA . ALA A 1 91 ? 0.063 9.560 -7.309 1.00 85.06 91 ALA A CA 1
ATOM 649 C C . ALA A 1 91 ? 0.734 10.904 -6.968 1.00 85.06 91 ALA A C 1
ATOM 651 O O . ALA A 1 91 ? 1.288 11.549 -7.855 1.00 85.06 91 ALA A O 1
ATOM 652 N N . SER A 1 92 ? 0.672 11.347 -5.707 1.00 81.44 92 SER A N 1
ATOM 653 C CA . SER A 1 92 ? 1.172 12.671 -5.302 1.00 81.44 92 SER A CA 1
ATOM 654 C C . SER A 1 92 ? 2.611 12.653 -4.794 1.00 81.44 92 SER A C 1
ATOM 656 O O . SER A 1 92 ? 3.426 13.469 -5.219 1.00 81.44 92 SER A O 1
ATOM 658 N N . LEU A 1 93 ? 2.927 11.731 -3.885 1.00 73.69 93 LEU A N 1
ATOM 659 C CA . LEU A 1 93 ? 4.191 11.703 -3.153 1.00 73.69 93 LEU A CA 1
ATOM 660 C C . LEU A 1 93 ? 5.119 10.573 -3.590 1.00 73.69 93 LEU A C 1
ATOM 662 O O . LEU A 1 93 ? 6.319 10.644 -3.325 1.00 73.69 93 LEU A O 1
ATOM 666 N N . GLY A 1 94 ? 4.602 9.575 -4.309 1.00 63.38 94 GLY A N 1
ATOM 667 C CA . GLY A 1 94 ? 5.408 8.476 -4.831 1.00 63.38 94 GLY A CA 1
ATOM 668 C C . GLY A 1 94 ? 6.629 8.961 -5.622 1.00 63.38 94 GLY A C 1
ATOM 669 O O . GLY A 1 94 ? 7.729 8.449 -5.427 1.00 63.38 94 GLY A O 1
ATOM 670 N N . TYR A 1 95 ? 6.471 10.004 -6.448 1.00 64.38 95 TYR A N 1
ATOM 671 C CA . TYR A 1 95 ? 7.566 10.539 -7.267 1.00 64.38 95 TYR A CA 1
ATOM 672 C C . TYR A 1 95 ? 8.755 11.011 -6.419 1.00 64.38 95 TYR A C 1
ATOM 674 O O . TYR A 1 95 ? 9.903 10.699 -6.735 1.00 64.38 95 TYR A O 1
ATOM 682 N N . GLY A 1 96 ? 8.477 11.695 -5.304 1.00 60.84 96 GLY A N 1
ATOM 683 C CA . GLY A 1 96 ? 9.501 12.134 -4.356 1.00 60.84 96 GLY A CA 1
ATOM 684 C C . GLY A 1 96 ? 10.195 10.958 -3.671 1.00 60.84 96 GLY A C 1
ATOM 685 O O . GLY A 1 96 ? 11.421 10.930 -3.612 1.00 60.84 96 GLY A O 1
ATOM 686 N N . VAL A 1 97 ? 9.429 9.944 -3.248 1.00 57.84 97 VAL A N 1
ATOM 687 C CA . VAL A 1 97 ? 9.978 8.743 -2.589 1.00 57.84 97 VAL A CA 1
ATOM 688 C C . VAL A 1 97 ? 10.831 7.898 -3.540 1.00 57.84 97 VAL A C 1
ATOM 690 O O . VAL A 1 97 ? 11.828 7.314 -3.124 1.00 57.84 97 VAL A O 1
ATOM 693 N N . SER A 1 98 ? 10.487 7.863 -4.831 1.00 56.88 98 SER A N 1
ATOM 694 C CA . SER A 1 98 ? 11.282 7.150 -5.838 1.00 56.88 98 SER A CA 1
ATOM 695 C C . SER A 1 98 ? 12.668 7.774 -6.065 1.00 56.88 98 SER A C 1
ATOM 697 O O . SER A 1 98 ? 13.611 7.069 -6.416 1.00 56.88 98 SER A O 1
ATOM 699 N N . LYS A 1 99 ? 12.802 9.090 -5.837 1.00 54.19 99 LYS A N 1
ATOM 700 C CA . LYS A 1 99 ? 14.037 9.860 -6.045 1.00 54.19 99 LYS A CA 1
ATOM 701 C C . LYS A 1 99 ? 14.882 9.985 -4.772 1.00 54.19 99 LYS A C 1
ATOM 703 O O . LYS A 1 99 ? 16.110 9.931 -4.840 1.00 54.19 99 LYS A O 1
ATOM 708 N N . GLN A 1 100 ? 14.228 10.114 -3.621 1.00 48.69 100 GLN A N 1
ATOM 709 C CA . GLN A 1 100 ? 14.818 10.102 -2.287 1.00 48.69 100 GLN A CA 1
ATOM 710 C C . GLN A 1 100 ? 14.052 9.094 -1.428 1.00 48.69 100 GLN A C 1
ATOM 712 O O . GLN A 1 100 ? 12.896 9.324 -1.071 1.00 48.69 100 GLN A O 1
ATOM 717 N N . GLY A 1 101 ? 14.702 7.986 -1.069 1.00 49.22 101 GLY A N 1
ATOM 718 C CA . GLY A 1 101 ? 14.123 7.017 -0.145 1.00 49.22 101 GLY A CA 1
ATOM 719 C C . GLY A 1 101 ? 13.617 7.698 1.136 1.00 49.22 101 GLY A C 1
ATOM 720 O O . GLY A 1 101 ? 14.371 8.368 1.833 1.00 49.22 101 GLY A O 1
ATOM 721 N N . ALA A 1 102 ? 12.332 7.494 1.440 1.00 47.41 102 ALA A N 1
ATOM 722 C CA . ALA A 1 102 ? 11.700 7.700 2.749 1.00 47.41 102 ALA A CA 1
ATOM 723 C C . ALA A 1 102 ? 11.403 9.133 3.269 1.00 47.41 102 ALA A C 1
ATOM 725 O O . ALA A 1 102 ? 11.110 9.289 4.456 1.00 47.41 102 ALA A O 1
ATOM 726 N N . GLU A 1 103 ? 11.351 10.186 2.444 1.00 42.81 103 GLU A N 1
ATOM 727 C CA . GLU A 1 103 ? 11.090 11.548 2.973 1.00 42.81 103 GLU A CA 1
ATOM 728 C C . GLU A 1 103 ? 9.629 11.826 3.392 1.00 42.81 103 GLU A C 1
ATOM 730 O O . GLU A 1 103 ? 9.367 12.694 4.227 1.00 42.81 103 GLU A O 1
ATOM 735 N N . CYS A 1 104 ? 8.650 11.062 2.898 1.00 44.00 104 CYS A N 1
ATOM 736 C CA . CYS A 1 104 ? 7.231 11.354 3.158 1.00 44.00 104 CYS A CA 1
ATOM 737 C C . CYS A 1 104 ? 6.769 11.040 4.592 1.00 44.00 104 CYS A C 1
ATOM 739 O O . CYS A 1 104 ? 5.736 11.542 5.032 1.00 44.00 104 CYS A O 1
ATOM 741 N N . VAL A 1 105 ? 7.553 10.284 5.364 1.00 49.56 105 VAL A N 1
ATOM 742 C CA . VAL A 1 105 ? 7.244 9.983 6.772 1.00 49.56 105 VAL A CA 1
ATOM 743 C C . VAL A 1 105 ? 7.814 11.050 7.731 1.00 49.56 105 VAL A C 1
ATOM 745 O O . VAL A 1 105 ? 7.372 11.174 8.876 1.00 49.56 105 VAL A O 1
ATOM 748 N N . ALA A 1 106 ? 8.717 11.919 7.256 1.00 44.16 106 ALA A N 1
ATOM 749 C CA . ALA A 1 106 ? 9.317 12.988 8.060 1.00 44.16 106 ALA A CA 1
ATOM 750 C C . ALA A 1 106 ? 8.322 14.103 8.452 1.00 44.16 106 ALA A C 1
ATOM 752 O O . ALA A 1 106 ? 8.498 14.759 9.482 1.00 44.16 106 ALA A O 1
ATOM 753 N N . ILE A 1 107 ? 7.238 14.287 7.684 1.00 45.88 107 ILE A N 1
ATOM 754 C CA . ILE A 1 107 ? 6.192 15.283 7.983 1.00 45.88 107 ILE A CA 1
ATOM 755 C C . ILE A 1 107 ? 5.452 14.923 9.287 1.00 45.88 107 ILE A C 1
ATOM 757 O O . ILE A 1 107 ? 5.104 15.812 10.064 1.00 45.88 107 ILE A O 1
ATOM 761 N N . GLY A 1 108 ? 5.292 13.627 9.592 1.00 46.34 108 GLY A N 1
ATOM 762 C CA . GLY A 1 108 ? 4.709 13.161 10.856 1.00 46.34 108 GLY A CA 1
ATOM 763 C C . GLY A 1 108 ? 5.668 13.266 12.047 1.00 46.34 108 GLY A C 1
ATOM 764 O O . GLY A 1 108 ? 5.256 13.651 13.140 1.00 46.34 108 GLY A O 1
ATOM 765 N N . ALA A 1 109 ? 6.959 12.989 11.838 1.00 49.16 109 ALA A N 1
ATOM 766 C CA . ALA A 1 109 ? 7.965 12.979 12.903 1.00 49.16 109 ALA A CA 1
ATOM 767 C C . ALA A 1 109 ? 8.167 14.361 13.554 1.00 49.16 109 ALA A C 1
ATOM 769 O O . ALA A 1 109 ? 8.292 14.465 14.775 1.00 49.16 109 ALA A O 1
ATOM 770 N N . ASN A 1 110 ? 8.131 15.436 12.760 1.00 44.62 110 ASN A N 1
ATOM 771 C CA . ASN A 1 110 ? 8.279 16.799 13.280 1.00 44.62 110 ASN A CA 1
ATOM 772 C C . ASN A 1 110 ? 7.045 17.287 14.059 1.00 44.62 110 ASN A C 1
ATOM 774 O O . ASN A 1 110 ? 7.200 18.083 14.982 1.00 44.62 110 ASN A O 1
ATOM 778 N N . SER A 1 111 ? 5.846 16.775 13.750 1.00 44.75 111 SER A N 1
ATOM 779 C CA . SER A 1 111 ? 4.613 17.109 14.480 1.00 44.75 111 SER A CA 1
ATOM 780 C C . SER A 1 111 ? 4.506 16.404 15.838 1.00 44.75 111 SER A C 1
ATOM 782 O O . SER A 1 111 ? 3.669 16.785 16.653 1.00 44.75 111 SER A O 1
ATOM 784 N N . LEU A 1 112 ? 5.339 15.385 16.094 1.00 49.91 112 LEU A N 1
ATOM 785 C CA . LEU A 1 112 ? 5.330 14.619 17.341 1.00 49.91 112 LEU A CA 1
ATOM 786 C C . LEU A 1 112 ? 6.342 15.127 18.388 1.00 49.91 112 LEU A C 1
ATOM 788 O O . LEU A 1 112 ? 6.384 14.591 19.492 1.00 49.91 112 LEU A O 1
ATOM 792 N N . ARG A 1 113 ? 7.143 16.165 18.089 1.00 48.41 113 ARG A N 1
ATOM 793 C CA . ARG A 1 113 ? 8.131 16.708 19.049 1.00 48.41 113 ARG A CA 1
ATOM 794 C C . ARG A 1 113 ? 7.496 17.328 20.298 1.00 48.41 113 ARG A C 1
ATOM 796 O O . ARG A 1 113 ? 8.138 17.325 21.343 1.00 48.41 113 ARG A O 1
ATOM 803 N N . ASP A 1 114 ? 6.262 17.817 20.188 1.00 50.69 114 ASP A N 1
ATOM 804 C CA . ASP A 1 114 ? 5.554 18.506 21.277 1.00 50.69 114 ASP A CA 1
ATOM 805 C C . ASP A 1 114 ? 4.586 17.606 22.063 1.00 50.69 114 ASP A C 1
ATOM 807 O O . ASP A 1 114 ? 4.020 18.039 23.069 1.00 50.69 114 ASP A O 1
ATOM 811 N N . VAL A 1 115 ? 4.379 16.349 21.650 1.00 55.91 115 VAL A N 1
ATOM 812 C CA . VAL A 1 115 ? 3.561 15.407 22.428 1.00 55.91 115 VAL A CA 1
ATOM 813 C C . VAL A 1 115 ? 4.433 14.660 23.429 1.00 55.91 115 VAL A C 1
ATOM 815 O O . VAL A 1 115 ? 5.258 13.821 23.076 1.00 55.91 115 VAL A O 1
ATOM 818 N N . ASP A 1 116 ? 4.212 14.949 24.711 1.00 62.59 116 ASP A N 1
ATOM 819 C CA . ASP A 1 116 ? 4.850 14.273 25.841 1.00 62.59 116 ASP A CA 1
ATOM 820 C C . ASP A 1 116 ? 4.304 12.831 25.956 1.00 62.59 116 ASP A C 1
ATOM 822 O O . ASP A 1 116 ? 3.366 12.525 26.698 1.00 62.59 116 ASP A O 1
ATOM 826 N N . PHE A 1 117 ? 4.827 11.939 25.112 1.00 58.59 117 PHE A N 1
ATOM 827 C CA . PHE A 1 117 ? 4.244 10.627 24.807 1.00 58.59 117 PHE A CA 1
ATOM 828 C C . PHE A 1 117 ? 4.187 9.682 26.013 1.00 58.59 117 PHE A C 1
ATOM 830 O O . PHE A 1 117 ? 3.224 8.933 26.166 1.00 58.59 117 PHE A O 1
ATOM 837 N N . LEU A 1 118 ? 5.169 9.757 26.917 1.00 58.34 118 LEU A N 1
ATOM 838 C CA . LEU A 1 118 ? 5.150 9.022 28.189 1.00 58.34 118 LEU A CA 1
ATOM 839 C C . LEU A 1 118 ? 3.939 9.408 29.043 1.00 58.34 118 LEU A C 1
ATOM 841 O O . LEU A 1 118 ? 3.345 8.557 29.703 1.00 58.34 118 LEU A O 1
ATOM 845 N N . ARG A 1 119 ? 3.541 10.680 28.987 1.00 66.44 119 ARG A N 1
ATOM 846 C CA . ARG A 1 119 ? 2.377 11.210 29.693 1.00 66.44 119 ARG A CA 1
ATOM 847 C C . ARG A 1 119 ? 1.077 10.771 29.025 1.00 66.44 119 ARG A C 1
ATOM 849 O O . ARG A 1 119 ? 0.164 10.331 29.713 1.00 66.44 119 ARG A O 1
ATOM 856 N N . LEU A 1 120 ? 1.035 10.778 27.691 1.00 66.19 120 LEU A N 1
ATOM 857 C CA . LEU A 1 120 ? -0.098 10.260 26.920 1.00 66.19 120 LEU A CA 1
ATOM 858 C C . LEU A 1 120 ? -0.321 8.756 27.165 1.00 66.19 120 LEU A C 1
ATOM 860 O O . LEU A 1 120 ? -1.448 8.344 27.427 1.00 66.19 120 LEU A O 1
ATOM 864 N N . LEU A 1 121 ? 0.743 7.942 27.150 1.00 65.25 121 LEU A N 1
ATOM 865 C CA . LEU A 1 121 ? 0.671 6.510 27.464 1.00 65.25 121 LEU A CA 1
ATOM 866 C C . LEU A 1 121 ? 0.243 6.245 28.914 1.00 65.25 121 LEU A C 1
ATOM 868 O O . LEU A 1 121 ? -0.505 5.304 29.171 1.00 65.25 121 LEU A O 1
ATOM 872 N N . TYR A 1 122 ? 0.698 7.074 29.856 1.00 68.19 122 TYR A N 1
ATOM 873 C CA . TYR A 1 122 ? 0.324 6.976 31.267 1.00 68.19 122 TYR A CA 1
ATOM 874 C C . TYR A 1 122 ? -1.136 7.374 31.532 1.00 68.19 122 TYR A C 1
ATOM 876 O O . TYR A 1 122 ? -1.773 6.823 32.431 1.00 68.19 122 TYR A O 1
ATOM 884 N N . ASP A 1 123 ? -1.682 8.308 30.750 1.00 71.31 123 ASP A N 1
ATOM 885 C CA . ASP A 1 123 ? -3.057 8.792 30.898 1.00 71.31 123 ASP A CA 1
ATOM 886 C C . ASP A 1 123 ? -4.078 8.018 30.038 1.00 71.31 123 ASP A C 1
ATOM 888 O O . ASP A 1 123 ? -5.277 8.091 30.313 1.00 71.31 123 ASP A O 1
ATOM 892 N N . LEU A 1 124 ? -3.639 7.194 29.075 1.00 69.62 124 LEU A N 1
ATOM 893 C CA . LEU A 1 124 ? -4.507 6.304 28.283 1.00 69.62 124 LEU A CA 1
ATOM 894 C C . LEU A 1 124 ? -5.446 5.415 29.127 1.00 69.62 124 LEU A C 1
ATOM 896 O O . LEU A 1 124 ? -6.624 5.332 28.782 1.00 69.62 124 LEU A O 1
ATOM 900 N N . PRO A 1 125 ? -5.012 4.783 30.239 1.00 68.25 125 PRO A N 1
ATOM 901 C CA . PRO A 1 125 ? -5.912 4.021 31.109 1.00 68.25 125 PRO A CA 1
ATOM 902 C C . PRO A 1 125 ? -6.963 4.894 31.804 1.00 68.25 125 PRO A C 1
ATOM 904 O O . PRO A 1 125 ? -8.068 4.434 32.068 1.00 68.25 125 PRO A O 1
ATOM 907 N N . LYS A 1 126 ? -6.642 6.163 32.095 1.00 68.62 126 LYS A N 1
ATOM 908 C CA . LYS A 1 126 ? -7.592 7.116 32.694 1.00 68.62 126 LYS A CA 1
ATOM 909 C C . LYS A 1 126 ? -8.601 7.629 31.673 1.00 68.62 126 LYS A C 1
ATOM 911 O O . LYS A 1 126 ? -9.681 8.068 32.064 1.00 68.62 126 LYS A O 1
ATOM 916 N N . LEU A 1 127 ? -8.266 7.575 30.382 1.00 68.19 127 LEU A N 1
ATOM 917 C CA . LEU A 1 127 ? -9.157 7.978 29.300 1.00 68.19 127 LEU A CA 1
ATOM 918 C C . LEU A 1 127 ? -10.438 7.133 29.291 1.00 68.19 127 LEU A C 1
ATOM 920 O O . LEU A 1 127 ? -11.505 7.686 29.053 1.00 68.19 127 LEU A O 1
ATOM 924 N N . ASP A 1 128 ? -10.368 5.844 29.637 1.00 66.88 128 ASP A N 1
ATOM 925 C CA . ASP A 1 128 ? -11.551 4.975 29.743 1.00 66.88 128 ASP A CA 1
ATOM 926 C C . ASP A 1 128 ? -12.575 5.525 30.758 1.00 66.88 128 ASP A C 1
ATOM 928 O O . ASP A 1 128 ? -13.768 5.630 30.470 1.00 66.88 128 ASP A O 1
ATOM 932 N N . SER A 1 129 ? -12.097 6.030 31.899 1.00 66.38 129 SER A N 1
ATOM 933 C CA . SER A 1 129 ? -12.921 6.676 32.928 1.00 66.38 129 SER A CA 1
ATOM 934 C C . SER A 1 129 ? -13.580 7.975 32.444 1.00 66.38 129 SER A C 1
ATOM 936 O O . SER A 1 129 ? -14.719 8.268 32.806 1.00 66.38 129 SER A O 1
ATOM 938 N N . TYR A 1 130 ? -12.876 8.768 31.626 1.00 62.47 130 TYR A N 1
ATOM 939 C CA . TYR A 1 130 ? -13.414 10.003 31.039 1.00 62.47 130 TYR A CA 1
ATOM 940 C C . TYR A 1 130 ? -14.426 9.724 29.924 1.00 62.47 130 TYR A C 1
ATOM 942 O O . TYR A 1 130 ? -15.399 10.463 29.775 1.00 62.47 130 TYR A O 1
ATOM 950 N N . LEU A 1 131 ? -14.215 8.653 29.160 1.00 64.25 131 LEU A N 1
ATOM 951 C CA . LEU A 1 131 ? -15.068 8.245 28.050 1.00 64.25 131 LEU A CA 1
ATOM 952 C C . LEU A 1 131 ? -16.391 7.607 28.515 1.00 64.25 131 LEU A C 1
ATOM 954 O O . LEU A 1 131 ? -17.396 7.699 27.813 1.00 64.25 131 LEU A O 1
ATOM 958 N N . GLN A 1 132 ? -16.419 6.987 29.697 1.00 67.12 132 GLN A N 1
ATOM 959 C CA . GLN A 1 132 ? -17.631 6.409 30.299 1.00 67.12 132 GLN A CA 1
ATOM 960 C C . GLN A 1 132 ? -18.543 7.445 30.980 1.00 67.12 132 GLN A C 1
ATOM 962 O O . GLN A 1 132 ? -19.622 7.089 31.452 1.00 67.12 132 GLN A O 1
ATOM 967 N N . ASN A 1 133 ? -18.145 8.721 31.042 1.00 66.38 133 ASN A N 1
ATOM 968 C CA . ASN A 1 133 ? -18.909 9.756 31.733 1.00 66.38 133 ASN A CA 1
ATOM 969 C C . ASN A 1 133 ? -20.132 10.214 30.896 1.00 66.38 133 ASN A C 1
ATOM 971 O O . ASN A 1 133 ? -19.950 10.845 29.853 1.00 66.38 133 ASN A O 1
ATOM 975 N N . PRO A 1 134 ? -21.383 9.966 31.342 1.00 58.56 134 PRO A N 1
ATOM 976 C CA . PRO A 1 134 ? -22.595 10.240 30.558 1.00 58.56 134 PRO A CA 1
ATOM 977 C C . PRO A 1 134 ? -22.929 11.735 30.393 1.00 58.56 134 PRO A C 1
ATOM 979 O O . PRO A 1 134 ? -23.858 12.071 29.666 1.00 58.56 134 PRO A O 1
ATOM 982 N N . GLN A 1 135 ? -22.205 12.631 31.075 1.00 64.56 135 GLN A N 1
ATOM 983 C CA . GLN A 1 135 ? -22.412 14.089 31.042 1.00 64.56 135 GLN A CA 1
ATOM 984 C C . GLN A 1 135 ? -21.428 14.832 30.108 1.00 64.56 135 GLN A C 1
ATOM 986 O O . GLN A 1 135 ? -21.492 16.055 30.002 1.00 64.56 135 GLN A O 1
ATOM 991 N N . GLY A 1 136 ? -20.494 14.128 29.455 1.00 58.41 136 GLY A N 1
ATOM 992 C CA . GLY A 1 136 ? -19.508 14.723 28.543 1.00 58.41 136 GLY A CA 1
ATOM 993 C C . GLY A 1 136 ? -19.944 14.707 27.072 1.00 58.41 136 GLY A C 1
ATOM 994 O O . GLY A 1 136 ? -20.798 13.916 26.679 1.00 58.41 136 GLY A O 1
ATOM 995 N N . TYR A 1 137 ? -19.312 15.541 26.230 1.00 60.25 137 TYR A N 1
ATOM 996 C CA . TYR A 1 137 ? -19.302 15.323 24.773 1.00 60.25 137 TYR A CA 1
ATOM 997 C C . TYR A 1 137 ? -18.947 13.860 24.483 1.00 60.25 137 TYR A C 1
ATOM 999 O O . TYR A 1 137 ? -18.160 13.281 25.230 1.00 60.25 137 TYR A O 1
ATOM 1007 N N . ASN A 1 138 ? -19.482 13.278 23.402 1.00 68.19 138 ASN A N 1
ATOM 1008 C CA . ASN A 1 138 ? -19.220 11.891 23.003 1.00 68.19 138 ASN A CA 1
ATOM 1009 C C . ASN A 1 138 ? -17.719 11.670 22.718 1.00 68.19 138 ASN A C 1
ATOM 1011 O O . ASN A 1 138 ? -17.293 11.636 21.564 1.00 68.19 138 ASN A O 1
ATOM 1015 N N . GLY A 1 139 ? -16.897 11.516 23.756 1.00 69.75 139 GLY A N 1
ATOM 1016 C CA . GLY A 1 139 ? -15.449 11.380 23.629 1.00 69.75 139 GLY A CA 1
ATOM 1017 C C . GLY A 1 139 ? -15.081 10.148 22.808 1.00 69.75 139 GLY A C 1
ATOM 1018 O O . GLY A 1 139 ? -14.114 10.175 22.054 1.00 69.75 139 GLY A O 1
ATOM 1019 N N . TRP A 1 140 ? -15.927 9.112 22.843 1.00 69.12 140 TRP A N 1
ATOM 1020 C CA . TRP A 1 140 ? -15.804 7.940 21.979 1.00 69.12 140 TRP A CA 1
ATOM 1021 C C . TRP A 1 140 ? -15.869 8.296 20.494 1.00 69.12 140 TRP A C 1
ATOM 1023 O O . TRP A 1 140 ? -15.102 7.756 19.707 1.00 69.12 140 TRP A O 1
ATOM 1033 N N . GLN A 1 141 ? -16.737 9.227 20.098 1.00 76.25 141 GLN A N 1
ATOM 1034 C CA . GLN A 1 141 ? -16.813 9.669 18.706 1.00 76.25 141 GLN A CA 1
ATOM 1035 C C . GLN A 1 141 ? -15.564 10.463 18.322 1.00 76.25 141 GLN A C 1
ATOM 1037 O O . GLN A 1 141 ? -15.015 10.242 17.250 1.00 76.25 141 GLN A O 1
ATOM 1042 N N . ALA A 1 142 ? -15.066 11.328 19.209 1.00 79.50 142 ALA A N 1
ATOM 1043 C CA . ALA A 1 142 ? -13.841 12.085 18.959 1.00 79.50 142 ALA A CA 1
ATOM 1044 C C . ALA A 1 142 ? -12.622 11.165 18.757 1.00 79.50 142 ALA A C 1
ATOM 1046 O O . ALA A 1 142 ? -11.889 11.328 17.783 1.00 79.50 142 ALA A O 1
ATOM 1047 N N . VAL A 1 143 ? -12.443 10.157 19.618 1.00 78.00 143 VAL A N 1
ATOM 1048 C CA . VAL A 1 143 ? -11.359 9.167 19.477 1.00 78.00 143 VAL A CA 1
ATOM 1049 C C . VAL A 1 143 ? -11.547 8.315 18.218 1.00 78.00 143 VAL A C 1
ATOM 1051 O O . VAL A 1 143 ? -10.569 8.051 17.527 1.00 78.00 143 VAL A O 1
ATOM 1054 N N . ALA A 1 144 ? -12.783 7.943 17.863 1.00 83.12 144 ALA A N 1
ATOM 1055 C CA . ALA A 1 144 ? -13.073 7.221 16.621 1.00 83.12 144 ALA A CA 1
ATOM 1056 C C . ALA A 1 144 ? -12.682 8.024 15.371 1.00 83.12 144 ALA A C 1
ATOM 1058 O O . ALA A 1 144 ? -12.034 7.492 14.472 1.00 83.12 144 ALA A O 1
ATOM 1059 N N . TYR A 1 145 ? -13.047 9.310 15.318 1.00 83.56 145 TYR A N 1
ATOM 1060 C CA . TYR A 1 145 ? -12.697 10.181 14.194 1.00 83.56 145 TYR A CA 1
ATOM 1061 C C . TYR A 1 145 ? -11.187 10.382 14.080 1.00 83.56 145 TYR A C 1
ATOM 1063 O O . TYR A 1 145 ? -10.649 10.326 12.976 1.00 83.56 145 TYR A O 1
ATOM 1071 N N . LEU A 1 146 ? -10.497 10.570 15.209 1.00 82.69 146 LEU A N 1
ATOM 1072 C CA . LEU A 1 146 ? -9.039 10.676 15.236 1.00 82.69 146 LEU A CA 1
ATOM 1073 C C . LEU A 1 146 ? -8.371 9.380 14.771 1.00 82.69 146 LEU A C 1
ATOM 1075 O O . LEU A 1 146 ? -7.453 9.437 13.960 1.00 82.69 146 LEU A O 1
ATOM 1079 N N . LEU A 1 147 ? -8.860 8.222 15.218 1.00 85.38 147 LEU A N 1
ATOM 1080 C CA . LEU A 1 147 ? -8.341 6.919 14.805 1.00 85.38 147 LEU A CA 1
ATOM 1081 C C . LEU A 1 147 ? -8.464 6.719 13.286 1.00 85.38 147 LEU A C 1
ATOM 1083 O O . LEU A 1 147 ? -7.485 6.378 12.630 1.00 85.38 147 LEU A O 1
ATOM 1087 N N . VAL A 1 148 ? -9.636 7.009 12.710 1.00 88.06 148 VAL A N 1
ATOM 1088 C CA . VAL A 1 148 ? -9.861 6.904 11.257 1.00 88.06 148 VAL A CA 1
ATOM 1089 C C . VAL A 1 148 ? -9.016 7.917 10.479 1.00 88.06 148 VAL A C 1
ATOM 1091 O O . VAL A 1 148 ? -8.510 7.594 9.403 1.00 88.06 148 VAL A O 1
ATOM 1094 N N . MET A 1 149 ? -8.826 9.131 11.004 1.00 85.69 149 MET A N 1
ATOM 1095 C CA . MET A 1 149 ? -7.959 10.138 10.384 1.00 85.69 149 MET A CA 1
ATOM 1096 C C . MET A 1 149 ? -6.500 9.665 10.343 1.00 85.69 149 MET A C 1
ATOM 1098 O O . MET A 1 149 ? -5.877 9.726 9.285 1.00 85.69 149 MET A O 1
ATOM 1102 N N . VAL A 1 150 ? -5.971 9.161 11.463 1.00 83.75 150 VAL A N 1
ATOM 1103 C CA . VAL A 1 150 ? -4.598 8.634 11.550 1.00 83.75 150 VAL A CA 1
ATOM 1104 C C . VAL A 1 150 ? -4.417 7.446 10.603 1.00 83.75 150 VAL A C 1
ATOM 1106 O O . VAL A 1 150 ? -3.483 7.462 9.805 1.00 83.75 150 VAL A O 1
ATOM 1109 N N . ALA A 1 151 ? -5.358 6.497 10.594 1.00 87.88 151 ALA A N 1
ATOM 1110 C CA . ALA A 1 151 ? -5.361 5.359 9.670 1.00 87.88 151 ALA A CA 1
ATOM 1111 C C . ALA A 1 151 ? -5.372 5.789 8.188 1.00 87.88 151 ALA A C 1
ATOM 1113 O O . ALA A 1 151 ? -4.727 5.174 7.335 1.00 87.88 151 ALA A O 1
ATOM 1114 N N . SER A 1 152 ? -6.076 6.877 7.865 1.00 88.62 152 SER A N 1
ATOM 1115 C CA . SER A 1 152 ? -6.124 7.423 6.502 1.00 88.62 152 SER A CA 1
ATOM 1116 C C . SER A 1 152 ? -4.799 8.075 6.095 1.00 88.62 152 SER A C 1
ATOM 1118 O O . SER A 1 152 ? -4.335 7.869 4.976 1.00 88.62 152 SER A O 1
ATOM 1120 N N . LEU A 1 153 ? -4.168 8.835 6.997 1.00 83.69 153 LEU A N 1
ATOM 1121 C CA . LEU A 1 153 ? -2.846 9.432 6.762 1.00 83.69 153 LEU A CA 1
ATOM 1122 C C . LEU A 1 153 ? -1.757 8.363 6.630 1.00 83.69 153 LEU A C 1
ATOM 1124 O O . LEU A 1 153 ? -0.857 8.487 5.804 1.00 83.69 153 LEU A O 1
ATOM 1128 N N . GLU A 1 154 ? -1.862 7.298 7.415 1.00 84.50 154 GLU A N 1
ATOM 1129 C CA . GLU A 1 154 ? -1.000 6.129 7.313 1.00 84.50 154 GLU A CA 1
ATOM 1130 C C . GLU A 1 154 ? -1.139 5.423 5.972 1.00 84.50 154 GLU A C 1
ATOM 1132 O O . GLU A 1 154 ? -0.134 5.162 5.320 1.00 84.50 154 GLU A O 1
ATOM 1137 N N . SER A 1 155 ? -2.374 5.161 5.552 1.00 88.31 155 SER A N 1
ATOM 1138 C CA . SER A 1 155 ? -2.672 4.561 4.251 1.00 88.31 155 SER A CA 1
ATOM 1139 C C . SER A 1 155 ? -2.094 5.416 3.120 1.00 88.31 155 SER A C 1
ATOM 1141 O O . SER A 1 155 ? -1.393 4.932 2.237 1.00 88.31 155 SER A O 1
ATOM 1143 N N . PHE A 1 156 ? -2.267 6.735 3.201 1.00 86.38 156 PHE A N 1
ATOM 1144 C CA . PHE A 1 156 ? -1.649 7.665 2.262 1.00 86.38 156 PHE A CA 1
ATOM 1145 C C . PHE A 1 156 ? -0.112 7.561 2.234 1.00 86.38 156 PHE A C 1
ATOM 1147 O O . PHE A 1 156 ? 0.479 7.460 1.158 1.00 86.38 156 PHE A O 1
ATOM 1154 N N . ALA A 1 157 ? 0.549 7.528 3.393 1.00 80.81 157 ALA A N 1
ATOM 1155 C CA . ALA A 1 157 ? 2.004 7.392 3.469 1.00 80.81 157 ALA A CA 1
ATOM 1156 C C . ALA A 1 157 ? 2.506 6.029 2.948 1.00 80.81 157 ALA A C 1
ATOM 1158 O O . ALA A 1 157 ? 3.491 5.987 2.209 1.00 80.81 157 ALA A O 1
ATOM 1159 N N . HIS A 1 158 ? 1.811 4.936 3.279 1.00 82.00 158 HIS A N 1
ATOM 1160 C CA . HIS A 1 158 ? 2.088 3.594 2.757 1.00 82.00 158 HIS A CA 1
ATOM 1161 C C . HIS A 1 158 ? 1.935 3.543 1.241 1.00 82.00 158 HIS A C 1
ATOM 1163 O O . HIS A 1 158 ? 2.849 3.130 0.537 1.00 82.00 158 HIS A O 1
ATOM 1169 N N . GLY A 1 159 ? 0.841 4.091 0.708 1.00 84.19 159 GLY A N 1
ATOM 1170 C CA . GLY A 1 159 ? 0.626 4.179 -0.732 1.00 84.19 159 GLY A CA 1
ATOM 1171 C C . GLY A 1 159 ? 1.783 4.850 -1.475 1.00 84.19 159 GLY A C 1
ATOM 1172 O O . GLY A 1 159 ? 2.180 4.365 -2.531 1.00 84.19 159 GLY A O 1
ATOM 1173 N N . ALA A 1 160 ? 2.371 5.915 -0.922 1.00 82.31 160 ALA A N 1
ATOM 1174 C CA . ALA A 1 160 ? 3.545 6.562 -1.509 1.00 82.31 160 ALA A CA 1
ATOM 1175 C C . ALA A 1 160 ? 4.805 5.676 -1.455 1.00 82.31 160 ALA A C 1
ATOM 1177 O O . ALA A 1 160 ? 5.515 5.553 -2.454 1.00 82.31 160 ALA A O 1
ATOM 1178 N N . ASN A 1 161 ? 5.073 5.057 -0.301 1.00 81.31 161 ASN A N 1
ATOM 1179 C CA . ASN A 1 161 ? 6.280 4.266 -0.057 1.00 81.31 161 ASN A CA 1
ATOM 1180 C C . ASN A 1 161 ? 6.269 2.926 -0.802 1.00 81.31 161 ASN A C 1
ATOM 1182 O O . ASN A 1 161 ? 7.184 2.600 -1.558 1.00 81.31 161 ASN A O 1
ATOM 1186 N N . ASP A 1 162 ? 5.193 2.168 -0.650 1.00 84.06 162 ASP A N 1
ATOM 1187 C CA . ASP A 1 162 ? 5.123 0.808 -1.164 1.00 84.06 162 ASP A CA 1
ATOM 1188 C C . ASP A 1 162 ? 4.950 0.786 -2.686 1.00 84.06 162 ASP A C 1
ATOM 1190 O O . ASP A 1 162 ? 5.460 -0.111 -3.363 1.00 84.06 162 ASP A O 1
ATOM 1194 N N . THR A 1 163 ? 4.338 1.832 -3.255 1.00 85.50 163 THR A N 1
ATOM 1195 C CA . THR A 1 163 ? 4.341 2.032 -4.709 1.00 85.50 163 THR A CA 1
ATOM 1196 C C . THR A 1 163 ? 5.757 2.249 -5.227 1.00 85.50 163 THR A C 1
ATOM 1198 O O . THR A 1 163 ? 6.114 1.620 -6.217 1.00 85.50 163 THR A O 1
ATOM 1201 N N . ALA A 1 164 ? 6.586 3.066 -4.563 1.00 82.19 164 ALA A N 1
ATOM 1202 C CA . ALA A 1 164 ? 7.974 3.275 -4.978 1.00 82.19 164 ALA A CA 1
ATOM 1203 C C . ALA A 1 164 ? 8.765 1.955 -4.980 1.00 82.19 164 ALA A C 1
ATOM 1205 O O . ALA A 1 164 ? 9.445 1.649 -5.962 1.00 82.19 164 ALA A O 1
ATOM 1206 N N . ASN A 1 165 ? 8.588 1.131 -3.941 1.00 82.69 165 ASN A N 1
ATOM 1207 C CA . ASN A 1 165 ? 9.202 -0.196 -3.846 1.00 82.69 165 ASN A CA 1
ATOM 1208 C C . ASN A 1 165 ? 8.740 -1.141 -4.968 1.00 82.69 165 ASN A C 1
ATOM 1210 O O . ASN A 1 165 ? 9.558 -1.851 -5.553 1.00 82.69 165 ASN A O 1
ATOM 1214 N N . ALA A 1 166 ? 7.447 -1.135 -5.302 1.00 86.31 166 ALA A N 1
ATOM 1215 C CA . ALA A 1 166 ? 6.903 -1.961 -6.379 1.00 86.31 166 ALA A CA 1
ATOM 1216 C C . ALA A 1 166 ? 7.339 -1.481 -7.775 1.00 86.31 166 ALA A C 1
ATOM 1218 O O . ALA A 1 166 ? 7.539 -2.299 -8.675 1.00 86.31 166 ALA A O 1
ATOM 1219 N N . THR A 1 167 ? 7.489 -0.168 -7.977 1.00 88.69 167 THR A N 1
ATOM 1220 C CA . THR A 1 167 ? 7.825 0.411 -9.286 1.00 88.69 167 THR A CA 1
ATOM 1221 C C . THR A 1 167 ? 9.316 0.481 -9.570 1.00 88.69 167 THR A C 1
ATOM 1223 O O . THR A 1 167 ? 9.678 0.501 -10.742 1.00 88.69 167 THR A O 1
ATOM 1226 N N . ALA A 1 168 ? 10.184 0.491 -8.554 1.00 84.38 168 ALA A N 1
ATOM 1227 C CA . ALA A 1 168 ? 11.629 0.664 -8.734 1.00 84.38 168 ALA A CA 1
ATOM 1228 C C . ALA A 1 168 ? 12.263 -0.312 -9.753 1.00 84.38 168 ALA A C 1
ATOM 1230 O O . ALA A 1 168 ? 13.004 0.152 -10.625 1.00 84.38 168 ALA A O 1
ATOM 1231 N N . PRO A 1 169 ? 11.948 -1.627 -9.750 1.00 86.50 169 PRO A N 1
ATOM 1232 C CA . PRO A 1 169 ? 12.512 -2.550 -10.735 1.00 86.50 169 PRO A CA 1
ATOM 1233 C C . PRO A 1 169 ? 12.061 -2.238 -12.167 1.00 86.50 169 PRO A C 1
ATOM 1235 O O . PRO A 1 169 ? 12.856 -2.298 -13.100 1.00 86.50 169 PRO A O 1
ATOM 1238 N N . VAL A 1 170 ? 10.788 -1.874 -12.351 1.00 88.81 170 VAL A N 1
ATOM 1239 C CA . VAL A 1 170 ? 10.227 -1.559 -13.674 1.00 88.81 170 VAL A CA 1
ATOM 1240 C C . VAL A 1 170 ? 10.708 -0.205 -14.172 1.00 88.81 170 VAL A C 1
ATOM 1242 O O . VAL A 1 170 ? 10.995 -0.071 -15.356 1.00 88.81 170 VAL A O 1
ATOM 1245 N N . ALA A 1 171 ? 10.853 0.774 -13.282 1.00 86.81 171 ALA A N 1
ATOM 1246 C CA . ALA A 1 171 ? 11.404 2.084 -13.598 1.00 86.81 171 ALA A CA 1
ATOM 1247 C C . ALA A 1 171 ? 12.837 1.973 -14.131 1.00 86.81 171 ALA A C 1
ATOM 1249 O O . ALA A 1 171 ? 13.161 2.586 -15.144 1.00 86.81 171 ALA A O 1
ATOM 1250 N N . ALA A 1 172 ? 13.662 1.124 -13.510 1.00 83.94 172 ALA A N 1
ATOM 1251 C CA . ALA A 1 172 ? 15.016 0.855 -13.983 1.00 83.94 172 ALA A CA 1
ATOM 1252 C C . ALA A 1 172 ? 15.025 0.257 -15.403 1.00 83.94 172 ALA A C 1
ATOM 1254 O O . ALA A 1 172 ? 15.785 0.710 -16.257 1.00 83.94 172 ALA A O 1
ATOM 1255 N N . ILE A 1 173 ? 14.150 -0.717 -15.683 1.00 86.12 173 ILE A N 1
ATOM 1256 C CA . ILE A 1 173 ? 14.032 -1.316 -17.024 1.00 86.12 173 ILE A CA 1
ATOM 1257 C C . ILE A 1 173 ? 13.515 -0.278 -18.033 1.00 86.12 173 ILE A C 1
ATOM 1259 O O . ILE A 1 173 ? 14.040 -0.181 -19.139 1.00 86.12 173 ILE A O 1
ATOM 1263 N N . PHE A 1 174 ? 12.517 0.522 -17.649 1.00 87.88 174 PHE A N 1
ATOM 1264 C CA . PHE A 1 174 ? 11.911 1.543 -18.501 1.00 87.88 174 PHE A CA 1
ATOM 1265 C C . PHE A 1 174 ? 12.896 2.656 -18.877 1.00 87.88 174 PHE A C 1
ATOM 1267 O O . PHE A 1 174 ? 12.994 3.004 -20.050 1.00 87.88 174 PHE A O 1
ATOM 1274 N N . ASN A 1 175 ? 13.678 3.166 -17.921 1.00 85.19 175 ASN A N 1
ATOM 1275 C CA . ASN A 1 175 ? 14.651 4.228 -18.186 1.00 85.19 175 ASN A CA 1
ATOM 1276 C C . ASN A 1 175 ? 15.751 3.773 -19.153 1.00 85.19 175 ASN A C 1
ATOM 1278 O O . ASN A 1 175 ? 16.138 4.545 -20.030 1.00 85.19 175 ASN A O 1
ATOM 1282 N N . VAL A 1 176 ? 16.212 2.523 -19.033 1.00 82.56 176 VAL A N 1
ATOM 1283 C CA . VAL A 1 176 ? 17.197 1.935 -19.957 1.00 82.56 176 VAL A CA 1
ATOM 1284 C C . VAL A 1 176 ? 16.583 1.627 -21.326 1.00 82.56 176 VAL A C 1
ATOM 1286 O O . VAL A 1 176 ? 17.257 1.749 -22.345 1.00 82.56 176 VAL A O 1
ATOM 1289 N N . TYR A 1 177 ? 15.305 1.250 -21.380 1.00 84.00 177 TYR A N 1
ATOM 1290 C CA . TYR A 1 177 ? 14.605 1.038 -22.647 1.00 84.00 177 TYR A CA 1
ATOM 1291 C C . TYR A 1 177 ? 14.422 2.344 -23.434 1.00 84.00 177 TYR A C 1
ATOM 1293 O O . TYR A 1 177 ? 14.690 2.385 -24.631 1.00 84.00 177 TYR A O 1
ATOM 1301 N N . ASP A 1 178 ? 14.002 3.417 -22.764 1.00 83.62 178 ASP A N 1
ATOM 1302 C CA . ASP A 1 178 ? 13.698 4.698 -23.410 1.00 83.62 178 ASP A CA 1
ATOM 1303 C C . ASP A 1 178 ? 14.975 5.470 -23.790 1.00 83.62 178 ASP A C 1
ATOM 1305 O O . ASP A 1 178 ? 15.106 5.972 -24.904 1.00 83.62 178 ASP A O 1
ATOM 1309 N N . ASN A 1 179 ? 15.969 5.493 -22.894 1.00 79.75 179 ASN A N 1
ATOM 1310 C CA . ASN A 1 179 ? 17.169 6.328 -23.038 1.00 79.75 179 ASN A CA 1
ATOM 1311 C C . ASN A 1 179 ? 18.447 5.536 -23.364 1.00 79.75 179 ASN A C 1
ATOM 1313 O O . ASN A 1 179 ? 19.532 6.113 -23.429 1.00 79.75 179 ASN A O 1
ATOM 1317 N N . GLY A 1 180 ? 18.364 4.215 -23.541 1.00 75.50 180 GLY A N 1
ATOM 1318 C CA . GLY A 1 180 ? 19.547 3.369 -23.708 1.00 75.50 180 GLY A CA 1
ATOM 1319 C C . GLY A 1 180 ? 20.449 3.381 -22.465 1.00 75.50 180 GLY A C 1
ATOM 1320 O O . GLY A 1 180 ? 19.986 3.504 -21.331 1.00 75.50 180 GLY A O 1
ATOM 1321 N N . PHE A 1 181 ? 21.764 3.263 -22.663 1.00 68.44 181 PHE A N 1
ATOM 1322 C CA . PHE A 1 181 ? 22.739 3.205 -21.563 1.00 68.44 181 PHE A CA 1
ATOM 1323 C C . PHE A 1 181 ? 22.836 4.504 -20.745 1.00 68.44 181 PHE A C 1
ATOM 1325 O O . PHE A 1 181 ? 23.170 4.445 -19.561 1.00 68.44 181 PHE A O 1
ATOM 1332 N N . ASP A 1 182 ? 22.466 5.655 -21.316 1.00 66.62 182 ASP A N 1
ATOM 1333 C CA . ASP A 1 182 ? 22.422 6.935 -20.593 1.00 66.62 182 ASP A CA 1
ATOM 13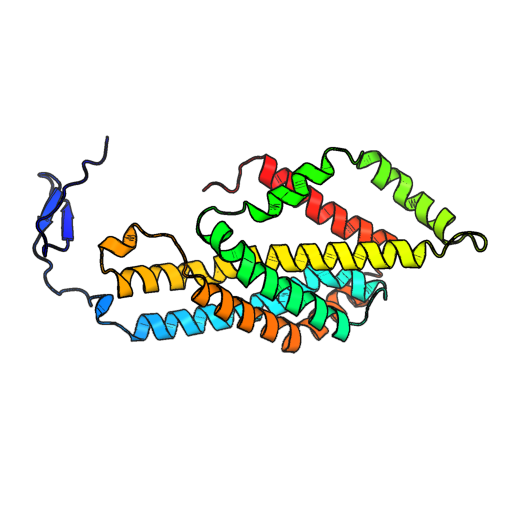34 C C . ASP A 1 182 ? 21.324 6.939 -19.509 1.00 66.62 182 ASP A C 1
ATOM 1336 O O . ASP A 1 182 ? 21.460 7.581 -18.459 1.00 66.62 182 ASP A O 1
ATOM 1340 N N . GLY A 1 183 ? 20.279 6.126 -19.708 1.00 66.00 183 GLY A N 1
ATOM 1341 C CA . GLY A 1 183 ? 19.189 5.898 -18.760 1.00 66.00 183 GLY A CA 1
ATOM 1342 C C . GLY A 1 183 ? 19.602 5.201 -17.463 1.00 66.00 183 GLY A C 1
ATOM 1343 O O . GLY A 1 183 ? 18.875 5.298 -16.479 1.00 66.00 183 GLY A O 1
ATOM 1344 N N . TYR A 1 184 ? 20.780 4.565 -17.407 1.00 64.06 184 TYR A N 1
ATOM 1345 C CA . TYR A 1 184 ? 21.298 3.929 -16.185 1.00 64.06 184 TYR A CA 1
ATOM 1346 C C . TYR A 1 184 ? 21.545 4.938 -15.052 1.00 64.06 184 TYR A C 1
ATOM 1348 O O . TYR A 1 184 ? 21.412 4.623 -13.869 1.00 64.06 184 TYR A O 1
ATOM 1356 N N . SER A 1 185 ? 21.902 6.172 -15.414 1.00 65.62 185 SER A N 1
ATOM 1357 C CA . SER A 1 185 ? 22.127 7.253 -14.452 1.00 65.62 185 SER A CA 1
ATOM 1358 C C . SER A 1 185 ? 20.823 7.866 -13.927 1.00 65.62 185 SER A C 1
ATOM 1360 O O . SER A 1 185 ? 20.821 8.497 -12.866 1.00 65.62 185 SER A O 1
ATOM 1362 N N . ASN A 1 186 ? 19.709 7.650 -14.634 1.00 68.75 186 ASN A N 1
ATOM 1363 C CA . ASN A 1 186 ? 18.416 8.213 -14.294 1.00 68.75 186 ASN A CA 1
ATOM 1364 C C . ASN A 1 186 ? 17.637 7.270 -13.363 1.00 68.75 186 ASN A C 1
ATOM 1366 O O . ASN A 1 186 ? 17.135 6.222 -13.769 1.00 68.75 186 ASN A O 1
ATOM 1370 N N . ARG A 1 187 ? 17.533 7.663 -12.090 1.00 66.94 187 ARG A N 1
ATOM 1371 C CA . ARG A 1 187 ? 16.771 6.933 -11.061 1.00 66.94 187 ARG A CA 1
ATOM 1372 C C . ARG A 1 187 ? 15.325 7.406 -10.932 1.00 66.94 187 ARG A C 1
ATOM 1374 O O . ARG A 1 187 ? 14.593 6.900 -10.089 1.00 66.94 187 ARG A O 1
ATOM 1381 N N . GLU A 1 188 ? 14.913 8.397 -11.716 1.00 73.88 188 GLU A N 1
ATOM 1382 C CA . GLU A 1 188 ? 13.575 8.961 -11.600 1.00 73.88 188 GLU A CA 1
ATOM 1383 C C . GLU A 1 188 ? 12.549 7.977 -12.164 1.00 73.88 188 GLU A C 1
ATOM 1385 O O . GLU A 1 188 ? 12.688 7.472 -13.278 1.00 73.88 188 GLU A O 1
ATOM 1390 N N . THR A 1 189 ?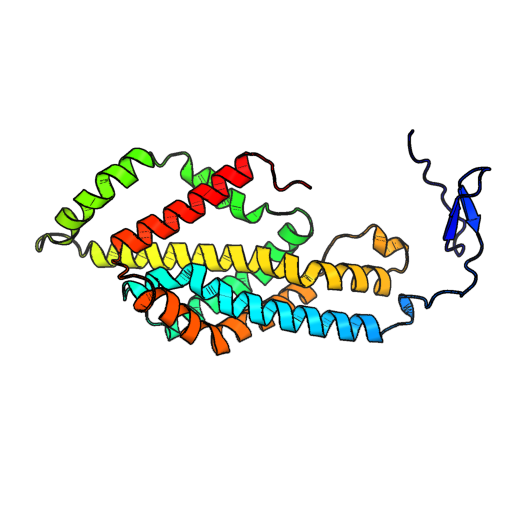 11.511 7.688 -11.379 1.00 79.94 189 THR A N 1
ATOM 1391 C CA . THR A 1 189 ? 10.386 6.878 -11.847 1.00 79.94 189 THR A CA 1
ATOM 1392 C C . THR A 1 189 ? 9.330 7.799 -12.449 1.00 79.94 189 THR A C 1
ATOM 1394 O O . THR A 1 189 ? 8.852 8.700 -11.758 1.00 79.94 189 THR A O 1
ATOM 1397 N N . PRO A 1 190 ? 8.900 7.591 -13.704 1.00 84.31 190 PRO A N 1
ATOM 1398 C CA . PRO A 1 190 ? 7.826 8.386 -14.282 1.00 84.31 190 PRO A CA 1
ATOM 1399 C C . PRO A 1 190 ? 6.530 8.300 -13.461 1.00 84.31 190 PRO A C 1
ATOM 1401 O O . PRO A 1 190 ? 6.060 7.211 -13.126 1.00 84.31 190 PRO A O 1
ATOM 1404 N N . VAL A 1 191 ? 5.901 9.452 -13.200 1.00 84.00 191 VAL A N 1
ATOM 1405 C CA . VAL A 1 191 ? 4.673 9.568 -12.378 1.00 84.00 191 VAL A CA 1
ATOM 1406 C C . VAL A 1 191 ? 3.540 8.665 -12.884 1.00 84.00 191 VAL A C 1
ATOM 1408 O O . VAL A 1 191 ? 2.756 8.128 -12.098 1.00 84.00 191 VAL A O 1
ATOM 1411 N N . TRP A 1 192 ? 3.455 8.451 -14.198 1.00 88.38 192 TRP A N 1
ATOM 1412 C CA . TRP A 1 192 ? 2.424 7.601 -14.788 1.00 88.38 192 TRP A CA 1
ATOM 1413 C C . TRP A 1 192 ? 2.586 6.122 -14.390 1.00 88.38 192 TRP A C 1
ATOM 1415 O O . TRP A 1 192 ? 1.578 5.471 -14.120 1.00 88.38 192 TRP A O 1
ATOM 1425 N N . ILE A 1 193 ? 3.822 5.606 -14.266 1.00 90.12 193 ILE A N 1
ATOM 1426 C CA . ILE A 1 193 ? 4.090 4.227 -13.807 1.00 90.12 193 ILE A CA 1
ATOM 1427 C C . ILE A 1 193 ? 3.608 4.075 -12.364 1.00 90.12 193 ILE A C 1
ATOM 1429 O O . ILE A 1 193 ? 2.913 3.115 -12.031 1.00 90.12 193 ILE A O 1
ATOM 1433 N N . MET A 1 194 ? 3.898 5.074 -11.528 1.00 87.38 194 MET A N 1
ATOM 1434 C CA . MET A 1 194 ? 3.468 5.106 -10.128 1.00 87.38 194 MET A CA 1
ATOM 1435 C C . MET A 1 194 ? 1.951 5.153 -9.988 1.00 87.38 194 MET A C 1
ATOM 1437 O O . MET A 1 194 ? 1.378 4.436 -9.174 1.00 87.38 194 MET A O 1
ATOM 1441 N N . THR A 1 195 ? 1.282 5.945 -10.824 1.00 89.12 195 THR A N 1
ATOM 1442 C CA . THR A 1 195 ? -0.181 6.048 -10.800 1.00 89.12 195 THR A CA 1
ATOM 1443 C C . THR A 1 195 ? -0.839 4.723 -11.207 1.00 89.12 195 THR A C 1
ATOM 1445 O O . THR A 1 195 ? -1.823 4.315 -10.590 1.00 89.12 195 THR A O 1
ATOM 1448 N N . ILE A 1 196 ? -0.280 4.007 -12.193 1.00 92.50 196 ILE A N 1
ATOM 1449 C CA . ILE A 1 196 ? -0.761 2.673 -12.592 1.00 92.50 196 ILE A CA 1
ATOM 1450 C C . ILE A 1 196 ? -0.550 1.657 -11.465 1.00 92.50 196 ILE A C 1
ATOM 1452 O O . ILE A 1 196 ? -1.479 0.922 -11.126 1.00 92.50 196 ILE A O 1
ATOM 1456 N N . ALA A 1 197 ? 0.635 1.624 -10.855 1.00 92.38 197 ALA A N 1
ATOM 1457 C CA . ALA A 1 197 ? 0.907 0.749 -9.718 1.00 92.38 197 ALA A CA 1
ATOM 1458 C C . ALA A 1 197 ? -0.029 1.051 -8.532 1.00 92.38 197 ALA A C 1
ATOM 1460 O O . ALA A 1 197 ? -0.629 0.131 -7.974 1.00 92.38 197 ALA A O 1
ATOM 1461 N N . GLY A 1 198 ? -0.267 2.331 -8.229 1.00 91.94 198 GLY A N 1
ATOM 1462 C CA . GLY A 1 198 ? -1.250 2.766 -7.238 1.00 91.94 198 GLY A CA 1
ATOM 1463 C C . GLY A 1 198 ? -2.673 2.283 -7.547 1.00 91.94 198 GLY A C 1
ATOM 1464 O O . GLY A 1 198 ? -3.414 1.926 -6.630 1.00 91.94 198 GLY A O 1
ATOM 1465 N N . CYS A 1 199 ? -3.076 2.224 -8.823 1.00 93.44 199 CYS A N 1
ATOM 1466 C CA . CYS A 1 199 ? -4.368 1.649 -9.214 1.00 93.44 199 CYS A CA 1
ATOM 1467 C C . CYS A 1 199 ? -4.446 0.155 -8.870 1.00 93.44 199 CYS A C 1
ATOM 1469 O O . CYS A 1 199 ? -5.428 -0.272 -8.268 1.00 93.44 199 CYS A O 1
ATOM 1471 N N . PHE A 1 200 ? -3.421 -0.639 -9.202 1.00 94.69 200 PHE A N 1
ATOM 1472 C CA . PHE A 1 200 ? -3.381 -2.067 -8.848 1.00 94.69 200 PHE A CA 1
ATOM 1473 C C . PHE A 1 200 ? -3.380 -2.295 -7.337 1.00 94.69 200 PHE A C 1
ATOM 1475 O O . PHE A 1 200 ? -4.043 -3.213 -6.854 1.00 94.69 200 PHE A O 1
ATOM 1482 N N . LEU A 1 201 ? -2.711 -1.419 -6.594 1.00 93.75 201 LEU A N 1
ATOM 1483 C CA . LEU A 1 201 ? -2.723 -1.420 -5.140 1.00 93.75 201 LEU A CA 1
ATOM 1484 C C . LEU A 1 201 ? -4.138 -1.169 -4.591 1.00 93.75 201 LEU A C 1
ATOM 1486 O O . LEU A 1 201 ? -4.632 -1.935 -3.763 1.00 93.75 201 LEU A O 1
ATOM 1490 N N . CYS A 1 202 ? -4.835 -0.153 -5.106 1.00 93.25 202 CYS A N 1
ATOM 1491 C CA . CYS A 1 202 ? -6.224 0.142 -4.744 1.00 93.25 202 CYS A CA 1
ATOM 1492 C C . CYS A 1 202 ? -7.173 -1.022 -5.082 1.00 93.25 202 CYS A C 1
ATOM 1494 O O . CYS A 1 202 ? -8.034 -1.382 -4.276 1.00 93.25 202 CYS A O 1
ATOM 1496 N N . LEU A 1 203 ? -6.986 -1.676 -6.233 1.00 93.12 203 LEU A N 1
ATOM 1497 C CA . LEU A 1 203 ? -7.752 -2.873 -6.583 1.00 93.12 203 LEU A CA 1
ATOM 1498 C C . LEU A 1 203 ? -7.493 -4.009 -5.579 1.00 93.12 203 LEU A C 1
ATOM 1500 O O . LEU A 1 203 ? -8.450 -4.604 -5.083 1.00 93.12 203 LEU A O 1
ATOM 1504 N N . GLY A 1 204 ? -6.237 -4.253 -5.195 1.00 93.12 204 GLY A N 1
ATOM 1505 C CA . GLY A 1 204 ? -5.889 -5.222 -4.150 1.00 93.12 204 GLY A CA 1
ATOM 1506 C C . GLY A 1 204 ? -6.636 -4.980 -2.835 1.00 93.12 204 GLY A C 1
ATOM 1507 O O . GLY A 1 204 ? -7.231 -5.905 -2.274 1.00 93.12 204 GLY A O 1
ATOM 1508 N N . ILE A 1 205 ? -6.710 -3.719 -2.398 1.00 93.31 205 ILE A N 1
ATOM 1509 C CA . ILE A 1 205 ? -7.467 -3.299 -1.207 1.00 93.31 205 ILE A CA 1
ATOM 1510 C C . ILE A 1 205 ? -8.959 -3.615 -1.345 1.00 93.31 205 ILE A C 1
ATOM 1512 O O . ILE A 1 205 ? -9.570 -4.174 -0.430 1.00 93.31 205 ILE A O 1
ATOM 1516 N N . ILE A 1 206 ? -9.561 -3.254 -2.479 1.00 91.69 206 ILE A N 1
ATOM 1517 C CA . ILE A 1 206 ? -11.003 -3.407 -2.707 1.00 91.69 206 ILE A CA 1
ATOM 1518 C C . ILE A 1 206 ? -11.397 -4.886 -2.785 1.00 91.69 206 ILE A C 1
ATOM 1520 O O . ILE A 1 206 ? -12.426 -5.273 -2.229 1.00 91.69 206 ILE A O 1
ATOM 1524 N N . PHE A 1 207 ? -10.594 -5.718 -3.451 1.00 91.56 207 PHE A N 1
ATOM 1525 C CA . PHE A 1 207 ? -10.928 -7.125 -3.676 1.00 91.56 207 PHE A CA 1
ATOM 1526 C C . PHE A 1 207 ? -10.527 -8.045 -2.520 1.00 91.56 207 PHE A C 1
ATOM 1528 O O . PHE A 1 207 ? -11.260 -8.986 -2.222 1.00 91.56 207 PHE A O 1
ATOM 1535 N N . GLN A 1 208 ? -9.380 -7.805 -1.878 1.00 93.56 208 GLN A N 1
ATOM 1536 C CA . GLN A 1 208 ? -8.805 -8.730 -0.891 1.00 93.56 208 GLN A CA 1
ATOM 1537 C C . GLN A 1 208 ? -8.563 -8.106 0.488 1.00 93.56 208 GLN A C 1
ATOM 1539 O O . GLN A 1 208 ? -8.349 -8.842 1.446 1.00 93.56 208 GLN A O 1
ATOM 1544 N N . GLY A 1 209 ? -8.674 -6.785 0.642 1.00 90.94 209 GLY A N 1
ATOM 1545 C CA . GLY A 1 209 ? -8.406 -6.118 1.919 1.00 90.94 209 GLY A CA 1
ATOM 1546 C C . GLY A 1 209 ? -9.419 -6.427 3.027 1.00 90.94 209 GLY A C 1
ATOM 1547 O O . GLY A 1 209 ? -9.056 -6.529 4.198 1.00 90.94 209 GLY A O 1
ATOM 1548 N N . ALA A 1 210 ? -10.701 -6.614 2.688 1.00 91.19 210 ALA A N 1
ATOM 1549 C CA . ALA A 1 210 ? -11.754 -6.815 3.690 1.00 91.19 210 ALA A CA 1
ATOM 1550 C C . ALA A 1 210 ? -11.576 -8.094 4.544 1.00 91.19 210 ALA A C 1
ATOM 1552 O O . ALA A 1 210 ? -11.633 -7.981 5.773 1.00 91.19 210 ALA A O 1
ATOM 1553 N N . PRO A 1 211 ? -11.314 -9.283 3.961 1.00 90.25 211 PRO A N 1
ATOM 1554 C CA . PRO A 1 211 ? -11.011 -10.490 4.736 1.00 90.25 211 PRO A CA 1
ATOM 1555 C C . PRO A 1 211 ? -9.788 -10.355 5.657 1.00 90.25 211 PRO A C 1
ATOM 1557 O O . PRO A 1 211 ? -9.799 -10.868 6.781 1.00 90.25 211 PRO A O 1
ATOM 1560 N N . VAL A 1 212 ? -8.741 -9.659 5.201 1.00 90.81 212 VAL A N 1
ATOM 1561 C CA . VAL A 1 212 ? -7.497 -9.476 5.967 1.00 90.81 212 VAL A CA 1
ATOM 1562 C C . VAL A 1 212 ? -7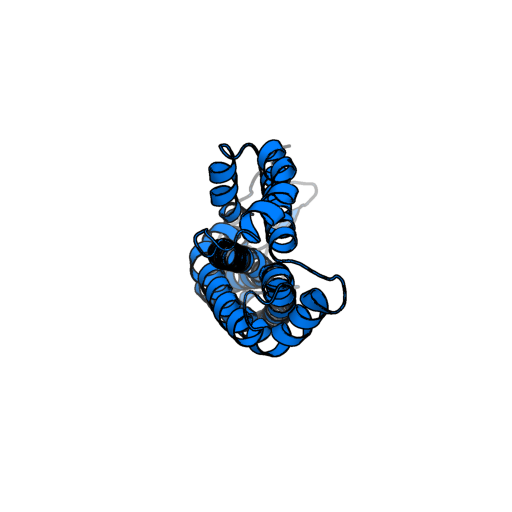.751 -8.565 7.170 1.00 90.81 212 VAL A C 1
ATOM 1564 O O . VAL A 1 212 ? -7.467 -8.953 8.304 1.00 90.81 212 VAL A O 1
ATOM 1567 N N . MET A 1 213 ? -8.400 -7.415 6.956 1.00 90.56 213 MET A N 1
ATOM 1568 C CA . MET A 1 213 ? -8.811 -6.504 8.032 1.00 90.56 213 MET A CA 1
ATOM 1569 C C . MET A 1 213 ? -9.702 -7.182 9.072 1.00 90.56 213 MET A C 1
ATOM 1571 O O . MET A 1 213 ? -9.523 -6.980 10.272 1.00 90.56 213 MET A O 1
ATOM 1575 N N . GLU A 1 214 ? -10.669 -7.991 8.633 1.00 87.50 214 GLU A N 1
ATOM 1576 C CA . GLU A 1 214 ? -11.555 -8.696 9.558 1.00 87.50 214 GLU A CA 1
ATOM 1577 C C . GLU A 1 214 ? -10.793 -9.711 10.419 1.00 87.50 214 GLU A C 1
ATOM 1579 O O . GLU A 1 214 ? -11.088 -9.871 11.606 1.00 87.50 214 GLU A O 1
ATOM 1584 N N . THR A 1 215 ? -9.786 -10.365 9.843 1.00 87.69 215 THR A N 1
ATOM 1585 C CA . THR A 1 215 ? -8.943 -11.315 10.568 1.00 87.69 215 THR A CA 1
ATOM 1586 C C . THR A 1 215 ? -8.105 -10.602 11.628 1.00 87.69 215 THR A C 1
ATOM 1588 O O . THR A 1 215 ? -8.148 -11.007 12.791 1.00 87.69 215 THR A O 1
ATOM 1591 N N . ILE A 1 216 ? -7.428 -9.504 11.277 1.00 85.44 216 ILE A N 1
ATOM 1592 C CA . ILE A 1 216 ? -6.616 -8.732 12.231 1.00 85.44 216 ILE A CA 1
ATOM 1593 C C . ILE A 1 216 ? -7.488 -8.123 13.334 1.00 85.44 216 ILE A C 1
ATOM 1595 O O . ILE A 1 216 ? -7.179 -8.262 14.515 1.00 85.44 216 ILE A O 1
ATOM 1599 N N . GLY A 1 217 ? -8.612 -7.507 12.962 1.00 81.31 217 GLY A N 1
ATOM 1600 C CA . GLY A 1 217 ? -9.452 -6.765 13.899 1.00 81.31 217 GLY A CA 1
ATOM 1601 C C . GLY A 1 217 ? -10.320 -7.624 14.822 1.00 81.31 217 GLY A C 1
ATOM 1602 O O . GLY A 1 217 ? -10.709 -7.149 15.886 1.00 81.31 217 GLY A O 1
ATOM 1603 N N . LYS A 1 218 ? -10.670 -8.862 14.436 1.00 79.62 218 LYS A N 1
ATOM 1604 C CA . LYS A 1 218 ? -11.600 -9.706 15.220 1.00 79.62 218 LYS A CA 1
ATOM 1605 C C . LYS A 1 218 ? -11.040 -11.053 15.663 1.00 79.62 218 LYS A C 1
ATOM 1607 O O . LYS A 1 218 ? -11.576 -11.621 16.610 1.00 79.62 218 LYS A O 1
ATOM 1612 N N . ARG A 1 219 ? -10.045 -11.614 14.965 1.00 75.31 219 ARG A N 1
ATOM 1613 C CA . ARG A 1 219 ? -9.587 -12.999 15.200 1.00 75.31 219 ARG A CA 1
ATOM 1614 C C . ARG A 1 219 ? -8.259 -13.105 15.950 1.00 75.31 219 ARG A C 1
ATOM 1616 O O . ARG A 1 219 ? -7.956 -14.196 16.418 1.00 75.31 219 ARG A O 1
ATOM 1623 N N . ILE A 1 220 ? -7.491 -12.019 16.077 1.00 74.88 220 ILE A N 1
ATOM 1624 C CA . ILE A 1 220 ? -6.190 -12.024 16.772 1.00 74.88 220 ILE A CA 1
ATOM 1625 C C . ILE A 1 220 ? -6.320 -11.486 18.201 1.00 74.88 220 ILE A C 1
ATOM 1627 O O . ILE A 1 220 ? -5.897 -12.143 19.149 1.00 74.88 220 ILE A O 1
ATOM 1631 N N . SER A 1 221 ? -6.922 -10.309 18.379 1.00 75.19 221 SER A N 1
ATOM 1632 C CA . SER A 1 221 ? -7.104 -9.699 19.697 1.00 75.19 221 SER A CA 1
ATOM 1633 C C . SER A 1 221 ? -8.400 -8.894 19.770 1.00 75.19 221 SER A C 1
ATOM 1635 O O . SER A 1 221 ? -8.903 -8.387 18.769 1.00 75.19 221 SER A O 1
ATOM 1637 N N . HIS A 1 222 ? -8.958 -8.779 20.977 1.00 76.75 222 HIS A N 1
ATOM 1638 C CA . HIS A 1 222 ? -10.043 -7.839 21.234 1.00 76.75 222 HIS A CA 1
ATOM 1639 C C . HIS A 1 222 ? -9.459 -6.428 21.339 1.00 76.75 222 HIS A C 1
ATOM 1641 O O . HIS A 1 222 ? -8.830 -6.073 22.341 1.00 76.75 222 HIS A O 1
ATOM 1647 N N . VAL A 1 223 ? -9.639 -5.649 20.273 1.00 80.00 223 VAL A N 1
ATOM 1648 C CA . VAL A 1 223 ? -9.138 -4.278 20.173 1.00 80.00 223 VAL A CA 1
ATOM 1649 C C . VAL A 1 223 ? -10.240 -3.295 20.550 1.00 80.00 223 VAL A C 1
ATOM 1651 O O . VAL A 1 223 ? -11.145 -3.027 19.765 1.00 80.00 223 VAL A O 1
ATOM 1654 N N . ASP A 1 224 ? -10.139 -2.727 21.749 1.00 81.69 224 ASP A N 1
ATOM 1655 C CA . ASP A 1 224 ? -10.938 -1.567 22.148 1.00 81.69 224 ASP A CA 1
ATOM 1656 C C . ASP A 1 224 ? -10.396 -0.290 21.493 1.00 81.69 224 ASP A C 1
ATOM 1658 O O . ASP A 1 224 ? -9.211 -0.191 21.178 1.00 81.69 224 ASP A O 1
ATOM 1662 N N . MET A 1 225 ? -11.235 0.733 21.325 1.00 77.31 225 MET A N 1
ATOM 1663 C CA . MET A 1 225 ? -10.872 1.934 20.559 1.00 77.31 225 MET A CA 1
ATOM 1664 C C . MET A 1 225 ? -9.664 2.702 21.127 1.00 77.31 225 MET A C 1
ATOM 1666 O O . MET A 1 225 ? -8.808 3.150 20.368 1.00 77.31 225 MET A O 1
ATOM 1670 N N . HIS A 1 226 ? -9.541 2.799 22.455 1.00 75.31 226 HIS A N 1
ATOM 1671 C CA . HIS A 1 226 ? -8.383 3.426 23.106 1.00 75.31 226 HIS A CA 1
ATOM 1672 C C . HIS A 1 226 ? -7.093 2.607 22.915 1.00 75.31 226 HIS A C 1
ATOM 1674 O O . HIS A 1 226 ? -6.019 3.180 22.744 1.00 75.31 226 HIS A O 1
ATOM 1680 N N . ARG A 1 227 ? -7.194 1.268 22.886 1.00 78.12 227 ARG A N 1
ATOM 1681 C CA . ARG A 1 227 ? -6.064 0.366 22.600 1.00 78.12 227 ARG A CA 1
ATOM 1682 C C . ARG A 1 227 ? -5.654 0.455 21.137 1.00 78.12 227 ARG A C 1
ATOM 1684 O O . ARG A 1 227 ? -4.465 0.488 20.852 1.00 78.12 227 ARG A O 1
ATOM 1691 N N . GLY A 1 228 ? -6.632 0.542 20.234 1.00 79.56 228 GLY A N 1
ATOM 1692 C CA . GLY A 1 228 ? -6.418 0.787 18.809 1.00 79.56 228 GLY A CA 1
ATOM 1693 C C . GLY A 1 228 ? -5.617 2.062 18.580 1.00 79.56 228 GLY A C 1
ATOM 1694 O O . GLY A 1 228 ? -4.548 2.013 17.988 1.00 79.56 228 GLY A O 1
ATOM 1695 N N . PHE A 1 229 ? -6.068 3.178 19.157 1.00 79.38 229 PHE A N 1
ATOM 1696 C CA . PHE A 1 229 ? -5.361 4.456 19.065 1.00 79.38 229 PHE A CA 1
ATOM 1697 C C . PHE A 1 229 ? -3.928 4.395 19.617 1.00 79.38 229 PHE A C 1
ATOM 1699 O O . PHE A 1 229 ? -3.002 4.914 18.998 1.00 79.38 229 PHE A O 1
ATOM 1706 N N . ALA A 1 230 ? -3.728 3.724 20.754 1.00 79.19 230 ALA A N 1
ATOM 1707 C CA . ALA A 1 230 ? -2.401 3.533 21.333 1.00 79.19 230 ALA A CA 1
ATOM 1708 C C . ALA A 1 230 ? -1.469 2.716 20.421 1.00 79.19 230 ALA A C 1
ATOM 1710 O O . ALA A 1 230 ? -0.300 3.072 20.269 1.00 79.19 230 ALA A O 1
ATOM 1711 N N . MET A 1 231 ? -1.985 1.644 19.807 1.00 81.56 231 MET A N 1
ATOM 1712 C CA . MET A 1 231 ? -1.234 0.811 18.863 1.00 81.56 231 MET A CA 1
ATOM 1713 C C . MET A 1 231 ? -0.820 1.612 17.627 1.00 81.56 231 MET A C 1
ATOM 1715 O O . MET A 1 231 ? 0.368 1.621 17.301 1.00 81.56 231 MET A O 1
ATOM 1719 N N . GLU A 1 232 ? -1.747 2.352 17.013 1.00 79.44 232 GLU A N 1
ATOM 1720 C CA . GLU A 1 232 ? -1.441 3.179 15.838 1.00 79.44 232 GLU A CA 1
ATOM 1721 C C . GLU A 1 232 ? -0.375 4.229 16.151 1.00 79.44 232 GLU A C 1
ATOM 1723 O O . GLU A 1 232 ? 0.638 4.343 15.460 1.00 79.44 232 GLU A O 1
ATOM 1728 N N . LEU A 1 233 ? -0.539 4.954 17.260 1.00 76.06 233 LEU A N 1
ATOM 1729 C CA . LEU A 1 233 ? 0.421 5.978 17.648 1.00 76.06 233 LEU A CA 1
ATOM 1730 C C . LEU A 1 233 ? 1.803 5.377 17.941 1.00 76.06 233 LEU A C 1
ATOM 1732 O O . LEU A 1 233 ? 2.815 5.949 17.542 1.00 76.06 233 LEU A O 1
ATOM 1736 N N . SER A 1 234 ? 1.857 4.208 18.589 1.00 77.50 234 SER A N 1
ATOM 1737 C CA . SER A 1 234 ? 3.122 3.524 18.872 1.00 77.50 234 SER A CA 1
ATOM 1738 C C . SER A 1 234 ? 3.866 3.115 17.598 1.00 77.50 234 SER A C 1
ATOM 1740 O O . SER A 1 234 ? 5.059 3.395 17.488 1.00 77.50 234 SER A O 1
ATOM 1742 N N . SER A 1 235 ? 3.160 2.560 16.604 1.00 77.25 235 SER A N 1
ATOM 1743 C CA . SER A 1 235 ? 3.723 2.203 15.296 1.00 77.25 235 SER A CA 1
ATOM 1744 C C . SER A 1 235 ? 4.362 3.420 14.623 1.00 77.25 235 SER A C 1
ATOM 1746 O O . SER A 1 235 ? 5.527 3.385 14.216 1.00 77.25 235 SER A O 1
ATOM 1748 N N . LYS A 1 236 ? 3.647 4.553 14.592 1.00 74.25 236 LYS A N 1
ATOM 1749 C CA . LYS A 1 236 ? 4.153 5.787 13.971 1.00 74.25 236 LYS A CA 1
ATOM 1750 C C . LYS A 1 236 ? 5.356 6.367 14.697 1.00 74.25 236 LYS A C 1
ATOM 1752 O O . LYS A 1 236 ? 6.281 6.841 14.041 1.00 74.25 236 LYS A O 1
ATOM 1757 N N . VAL A 1 237 ? 5.377 6.295 16.025 1.00 69.56 237 VAL A N 1
ATOM 1758 C CA . VAL A 1 237 ? 6.527 6.734 16.822 1.00 69.56 237 VAL A CA 1
ATOM 1759 C C . VAL A 1 237 ? 7.752 5.874 16.526 1.00 69.56 237 VAL A C 1
ATOM 1761 O O . VAL A 1 237 ? 8.830 6.424 16.314 1.00 69.56 237 VAL A O 1
ATOM 1764 N N . THR A 1 238 ? 7.607 4.548 16.460 1.00 71.56 238 THR A N 1
ATOM 1765 C CA . THR A 1 238 ? 8.727 3.653 16.137 1.00 71.56 238 THR A CA 1
ATOM 1766 C C . THR A 1 238 ? 9.311 3.967 14.765 1.00 71.56 238 THR A C 1
ATOM 1768 O O . THR A 1 238 ? 10.525 4.120 14.641 1.00 71.56 238 THR A O 1
ATOM 1771 N N . VAL A 1 239 ? 8.460 4.138 13.749 1.00 68.88 239 VAL A N 1
ATOM 1772 C CA . VAL A 1 239 ? 8.921 4.508 12.404 1.00 68.88 239 VAL A CA 1
ATOM 1773 C C . VAL A 1 239 ? 9.592 5.887 12.415 1.00 68.88 239 VAL A C 1
ATOM 1775 O O . VAL A 1 239 ? 10.661 6.053 11.833 1.00 68.88 239 VAL A O 1
ATOM 1778 N N . ALA A 1 240 ? 9.029 6.867 13.126 1.00 64.38 240 ALA A N 1
ATOM 1779 C CA . ALA A 1 240 ? 9.618 8.200 13.253 1.00 64.38 240 ALA A CA 1
ATOM 1780 C C . ALA A 1 240 ? 11.000 8.182 13.936 1.00 64.38 240 ALA A C 1
ATOM 1782 O O . ALA A 1 240 ? 11.921 8.860 13.480 1.00 64.38 240 ALA A O 1
ATOM 1783 N N . MET A 1 241 ? 11.168 7.392 15.000 1.00 61.59 241 MET A N 1
ATOM 1784 C CA . MET A 1 241 ? 12.459 7.208 15.673 1.00 61.59 241 MET A CA 1
ATOM 1785 C C . MET A 1 241 ? 13.488 6.544 14.755 1.00 61.59 241 MET A C 1
ATOM 1787 O O . MET A 1 241 ? 14.651 6.949 14.736 1.00 61.59 241 MET A O 1
ATOM 1791 N N . GLU A 1 242 ? 13.069 5.547 13.978 1.00 57.66 242 GLU A N 1
ATOM 1792 C CA . GLU A 1 242 ? 13.958 4.840 13.058 1.00 57.66 242 GLU A CA 1
ATOM 1793 C C . GLU A 1 242 ? 14.449 5.758 11.932 1.00 57.66 242 GLU A C 1
ATOM 1795 O O . GLU A 1 242 ? 15.645 5.780 11.631 1.00 57.66 242 GLU A O 1
ATOM 1800 N N . LEU A 1 243 ? 13.568 6.598 11.383 1.00 54.75 243 LEU A N 1
ATOM 1801 C CA . LEU A 1 243 ? 13.939 7.628 10.407 1.00 54.75 243 LEU A CA 1
ATOM 1802 C C . LEU A 1 243 ? 14.917 8.644 10.989 1.00 54.75 243 LEU A C 1
ATOM 1804 O O . LEU A 1 243 ? 15.887 9.018 10.332 1.00 54.75 243 LEU A O 1
ATOM 1808 N N . TRP A 1 244 ? 14.705 9.051 12.241 1.00 52.53 244 TRP A N 1
ATOM 1809 C CA . TRP A 1 244 ? 15.602 9.978 12.925 1.00 52.53 244 TRP A CA 1
ATOM 1810 C C . TRP A 1 244 ? 17.017 9.406 13.110 1.00 52.53 244 TRP A C 1
ATOM 1812 O O . TRP A 1 244 ? 17.993 10.152 13.079 1.00 52.53 244 TRP A O 1
ATOM 1822 N N . SER A 1 245 ? 17.151 8.082 13.237 1.00 53.25 245 SER A N 1
ATOM 1823 C CA . SER A 1 245 ? 18.453 7.411 13.359 1.00 53.25 245 SER A CA 1
ATOM 1824 C C . SER A 1 245 ? 19.255 7.320 12.050 1.00 53.25 245 SER A C 1
ATOM 1826 O O . SER A 1 245 ? 20.403 6.878 12.072 1.00 53.25 245 SER A O 1
ATOM 1828 N N . GLY A 1 246 ? 18.678 7.735 10.913 1.00 44.75 246 GLY A N 1
ATOM 1829 C CA . GLY A 1 246 ? 19.368 7.800 9.620 1.00 44.75 246 GLY A CA 1
ATOM 1830 C C . GLY A 1 246 ? 19.640 6.446 8.953 1.00 44.75 246 GLY A C 1
ATOM 1831 O O . GLY A 1 246 ? 20.409 6.385 7.996 1.00 44.75 246 GLY A O 1
ATOM 1832 N N . ARG A 1 247 ? 19.020 5.354 9.421 1.00 41.09 247 ARG A N 1
ATOM 1833 C CA . ARG A 1 247 ? 19.273 3.988 8.918 1.00 41.09 247 ARG A CA 1
ATOM 1834 C C . ARG A 1 247 ? 18.665 3.656 7.544 1.00 41.09 247 ARG A C 1
ATOM 1836 O O . ARG A 1 247 ? 18.920 2.571 7.039 1.00 41.09 247 ARG A O 1
ATOM 1843 N N . TRP A 1 248 ? 17.934 4.582 6.918 1.00 41.62 248 TRP A N 1
ATOM 1844 C CA . TRP A 1 248 ? 17.273 4.389 5.613 1.00 41.62 248 TRP A CA 1
ATOM 1845 C C . TRP A 1 248 ? 17.979 5.060 4.417 1.00 41.62 248 TRP A C 1
ATOM 1847 O O . TRP A 1 248 ? 17.454 5.033 3.310 1.00 41.62 248 TRP A O 1
ATOM 1857 N N . CYS A 1 249 ? 19.177 5.625 4.604 1.00 28.78 249 CYS A N 1
ATOM 1858 C CA . CYS A 1 249 ? 19.992 6.193 3.516 1.00 28.78 249 CYS A CA 1
ATOM 1859 C C . CYS A 1 249 ? 21.055 5.210 2.979 1.00 28.78 249 CYS A C 1
ATOM 1861 O O . CYS A 1 249 ? 22.229 5.578 2.890 1.00 28.78 249 CYS A O 1
ATOM 1863 N N . LEU A 1 250 ? 20.675 3.973 2.641 1.00 24.47 250 LEU A N 1
ATOM 1864 C CA . LEU A 1 250 ? 21.549 3.023 1.933 1.00 24.47 250 LEU A CA 1
ATOM 1865 C C . LEU A 1 250 ? 20.899 2.524 0.645 1.00 24.47 250 LEU A C 1
ATOM 1867 O O . LEU A 1 250 ? 19.741 2.063 0.722 1.00 24.47 250 LEU A O 1
#

InterPro domains:
  IPR001204 Phosphate transporter [PF01384] (55-100)
  IPR001204 Phosphate transporter [PF01384] (142-241)
  IPR001204 Phosphate transporter [PTHR11101] (142-241)

Foldseek 3Di:
DDDDDDDDDPQQDDQDDDPVGTDRHRDPCPDDFLLVCVVVLVVLLVQLLVQLLQLLLQVLLVLCLLLCLQVLDPLQVSLVLLLVLLLLLLLPQLQVCLVPPDPLLLVVLVVCPPDPVVVVVVCLVVVVVVCPDPPDDNVVNVLSVVSSVLSSNSSSNSSSNSLSVSCQVSQCSVQCNVPNPVSNPPSGRDSVSSSVSSNSSSVSSNPNNSVNSCCSSHVPDNRHSSNSSVSSVVVSNVVSVVVVVVPRRD